Protein AF-A0A372KN19-F1 (afdb_monomer)

Solvent-accessible surface area (backbone atoms only — not comparable to full-atom values): 10782 Å² total; per-residue (Å²): 144,74,83,78,71,82,70,66,64,67,93,67,82,78,51,75,66,53,50,38,42,50,54,30,46,38,55,42,33,60,73,67,34,69,94,68,66,47,71,69,59,34,33,70,68,16,102,41,54,67,71,58,48,58,73,79,27,94,46,72,64,51,50,49,51,52,51,52,45,45,56,49,35,52,50,44,59,64,46,49,64,50,63,73,56,90,73,88,48,53,83,62,48,47,52,55,48,51,49,48,52,49,46,61,78,42,41,61,57,49,43,21,39,62,65,64,60,64,36,64,68,56,52,52,52,49,29,55,50,48,30,67,59,48,60,77,74,60,83,61,94,52,59,72,59,43,55,49,51,41,50,53,47,21,51,44,51,53,49,54,52,52,48,45,74,76,37,79,84,58,85,76,55,57,64,62,52,28,41,62,55,36,52,85,77,112

Mean predicted aligned error: 5.62 Å

Organism: NCBI:txid2173853

Radius of gyration: 17.89 Å; Cα contacts (8 Å, |Δi|>4): 160; chains: 1; bounding box: 38×34×51 Å

Sequence (186 aa):
MMTLNSHSLQHFTPSDTQMSLYRAYLDLWIKVGPNKIRVSHLCHKAPAARSTFYIYYETIDDLKDELENYILALLVDKNQKAFEKEITSSKDIVFVASTLAFVKEHEKVFQAFVLSEPNLMFIEKWKSACQRHFQLLLKNDNKEFLDFQLEVLSAAVVSAITYFLKHPDSQIDEQTINQLVFKLLD

Nearest PDB structures (foldseek):
  3f1b-assembly1_A-2  TM=6.854E-01  e=7.531E-04  Rhodococcus jostii RHA1
  2qib-assembly1_B  TM=6.461E-01  e=4.908E-03  Streptomyces coelicolor A3(2)
  2gfn-assembly1_A  TM=4.629E-01  e=9.310E-03  Rhodococcus jostii RHA1
  3t6n-assembly1_A  TM=5.363E-01  e=3.505E-02  Mycobacterium tuberculosis H37Rv
  8oo2-assembly1_B  TM=4.475E-01  e=1.151E-01  Amycolatopsis sulphurea

Secondary structure (DSSP, 8-state):
---------------HHHHHHHHHHHHHHHHH-GGG--HHHHHHHTT--HHHHHHH-SSHHHHHHHHHHHHHHHHHHHHHGGGSS---STTT--HHHHHHHHHHHTHHHHIIIIIIS--HHHHHHHHHHHHHHHTTT---S-HHHHHHHHHHHHHHHHHHHHHHHH-TT----HHHHHHHHHGGG-

InterPro domains:
  IPR009057 Homedomain-like superfamily [SSF46689] (16-77)

pLDDT: mean 87.89, std 14.01, range [27.17, 98.31]

Structure (mmCIF, N/CA/C/O backbone):
data_AF-A0A372KN19-F1
#
_entry.id   AF-A0A372KN19-F1
#
loop_
_atom_site.group_PDB
_atom_site.id
_atom_site.type_symbol
_atom_site.label_atom_id
_atom_site.label_alt_id
_atom_site.label_comp_id
_atom_site.label_asym_id
_atom_site.label_entity_id
_atom_site.label_seq_id
_atom_site.pdbx_PDB_ins_code
_atom_site.Cartn_x
_atom_site.Cartn_y
_atom_site.Cartn_z
_atom_site.occupancy
_atom_site.B_iso_or_equiv
_atom_site.auth_seq_id
_atom_site.auth_comp_id
_atom_site.auth_asym_id
_atom_site.auth_atom_id
_atom_site.pdbx_PDB_model_num
ATOM 1 N N . MET A 1 1 ? 11.748 7.117 18.154 1.00 37.22 1 MET A N 1
ATOM 2 C CA . MET A 1 1 ? 11.724 8.519 17.687 1.00 37.22 1 MET A CA 1
ATOM 3 C C . MET A 1 1 ? 12.208 8.559 16.237 1.00 37.22 1 MET A C 1
ATOM 5 O O . MET A 1 1 ? 13.384 8.753 15.976 1.00 37.22 1 MET A O 1
ATOM 9 N N . MET A 1 2 ? 11.302 8.289 15.300 1.00 27.17 2 MET A N 1
ATOM 10 C CA . MET A 1 2 ? 11.404 8.709 13.904 1.00 27.17 2 MET A CA 1
ATOM 11 C C . MET A 1 2 ? 10.175 9.580 13.703 1.00 27.17 2 MET A C 1
ATOM 13 O O . MET A 1 2 ? 9.052 9.100 13.820 1.00 27.17 2 MET A O 1
ATOM 17 N N . THR A 1 3 ? 10.372 10.877 13.505 1.00 30.42 3 THR A N 1
ATOM 18 C CA . THR A 1 3 ? 9.340 11.721 12.914 1.00 30.42 3 THR A CA 1
ATOM 19 C C . THR A 1 3 ? 9.047 11.130 11.540 1.00 30.42 3 THR A C 1
ATOM 21 O O . THR A 1 3 ? 9.854 11.293 10.625 1.00 30.42 3 THR A O 1
ATOM 24 N N . LEU A 1 4 ? 7.945 10.384 11.409 1.00 34.88 4 LEU A N 1
ATOM 25 C CA . LEU A 1 4 ? 7.348 10.085 10.113 1.00 34.88 4 LEU A CA 1
ATOM 26 C C . LEU A 1 4 ? 7.086 11.442 9.475 1.00 34.88 4 LEU A C 1
ATOM 28 O O . LEU A 1 4 ? 6.173 12.163 9.881 1.00 34.88 4 LEU A O 1
ATOM 32 N N . ASN A 1 5 ? 7.984 11.836 8.572 1.00 33.47 5 ASN A N 1
ATOM 33 C CA . ASN A 1 5 ? 7.881 13.087 7.855 1.00 33.47 5 ASN A CA 1
ATOM 34 C C . ASN A 1 5 ? 6.486 13.140 7.247 1.00 33.47 5 ASN A C 1
ATOM 36 O O . ASN A 1 5 ? 6.089 12.279 6.462 1.00 33.47 5 ASN A O 1
ATOM 40 N N . SER A 1 6 ? 5.761 14.185 7.618 1.00 34.47 6 SER A N 1
ATOM 41 C CA . SER A 1 6 ? 4.543 14.669 6.996 1.00 34.47 6 SER A CA 1
ATOM 42 C C . SER A 1 6 ? 4.829 15.183 5.580 1.00 34.47 6 SER A C 1
ATOM 44 O O . SER A 1 6 ? 4.428 16.284 5.209 1.00 34.47 6 SER A O 1
ATOM 46 N N . HIS A 1 7 ? 5.512 14.389 4.750 1.00 40.12 7 HIS A N 1
ATOM 47 C CA . HIS A 1 7 ? 5.277 14.476 3.322 1.00 40.12 7 HIS A CA 1
ATOM 48 C C . HIS A 1 7 ? 3.847 13.996 3.115 1.00 40.12 7 HIS A C 1
ATOM 50 O O . HIS A 1 7 ? 3.502 12.816 3.223 1.00 40.12 7 HIS A O 1
ATOM 56 N N . SER A 1 8 ? 2.984 15.000 2.978 1.00 48.50 8 SER A N 1
ATOM 57 C CA . SER A 1 8 ? 1.632 14.875 2.484 1.00 48.50 8 SER A CA 1
ATOM 58 C C . SER A 1 8 ? 1.640 13.864 1.347 1.00 48.50 8 SER A C 1
ATOM 60 O O . SER A 1 8 ? 2.485 13.924 0.457 1.00 48.50 8 SER A O 1
ATOM 62 N N . LEU A 1 9 ? 0.715 12.906 1.400 1.00 57.97 9 LEU A N 1
ATOM 63 C CA . LEU A 1 9 ? 0.387 12.128 0.214 1.00 57.97 9 LEU A CA 1
ATOM 64 C C . LEU A 1 9 ? -0.158 13.158 -0.779 1.00 57.97 9 LEU A C 1
ATOM 66 O O . LEU A 1 9 ? -1.306 13.580 -0.661 1.00 57.97 9 LEU A O 1
ATOM 70 N N . GLN A 1 10 ? 0.710 13.705 -1.627 1.00 56.38 10 GLN A N 1
ATOM 71 C CA . GLN A 1 10 ? 0.314 14.728 -2.577 1.00 56.38 10 GLN A CA 1
ATOM 72 C C . GLN A 1 10 ? -0.590 14.062 -3.606 1.00 56.38 10 GLN A C 1
ATOM 74 O O . GLN A 1 10 ? -0.254 13.011 -4.153 1.00 56.38 10 GLN A O 1
ATOM 79 N N . HIS A 1 11 ? -1.747 14.671 -3.860 1.00 63.00 11 HIS A N 1
ATOM 80 C CA . HIS A 1 11 ? -2.623 14.245 -4.940 1.00 63.00 11 HIS A CA 1
ATOM 81 C C . HIS A 1 11 ? -1.942 14.553 -6.273 1.00 63.00 11 HIS A C 1
ATOM 83 O O . HIS A 1 11 ? -2.023 15.659 -6.802 1.00 63.00 11 HIS A O 1
ATOM 89 N N . PHE A 1 12 ? -1.243 13.554 -6.792 1.00 84.31 12 PHE A N 1
ATOM 90 C CA . PHE A 1 12 ? -0.687 13.536 -8.130 1.00 84.31 12 PHE A CA 1
ATOM 91 C C . PHE A 1 12 ? -1.482 12.548 -8.987 1.00 84.31 12 PHE A C 1
ATOM 93 O O . PHE A 1 12 ? -1.932 11.508 -8.505 1.00 84.31 12 PHE A O 1
ATOM 100 N N . THR A 1 13 ? -1.671 12.883 -10.262 1.00 90.00 13 THR A N 1
ATOM 101 C CA . THR A 1 13 ? -2.287 11.989 -11.248 1.00 90.00 13 THR A CA 1
ATOM 102 C C . THR A 1 13 ? -1.204 11.532 -12.224 1.00 90.00 13 THR A C 1
ATOM 104 O O . THR A 1 13 ? -0.757 12.349 -13.032 1.00 90.00 13 THR A O 1
ATOM 107 N N . PRO A 1 14 ? -0.773 10.260 -12.167 1.00 93.56 14 PRO A N 1
ATOM 108 C CA . PRO A 1 14 ? 0.218 9.726 -13.089 1.00 93.56 14 PRO A CA 1
ATOM 109 C C . PRO A 1 14 ? -0.278 9.771 -14.533 1.00 93.56 14 PRO A C 1
ATOM 111 O O . PRO A 1 14 ? -1.435 9.462 -14.818 1.00 93.56 14 PRO A O 1
ATOM 114 N N . SER A 1 15 ? 0.616 10.120 -15.456 1.00 95.31 15 SER A N 1
ATOM 115 C CA . SER A 1 15 ? 0.351 9.998 -16.892 1.00 95.31 15 SER A CA 1
ATOM 116 C C . SER A 1 15 ? 0.170 8.533 -17.314 1.00 95.31 15 SER A C 1
ATOM 118 O O . SER A 1 15 ? 0.624 7.612 -16.630 1.00 95.31 15 SER A O 1
ATOM 120 N N . ASP A 1 16 ? -0.406 8.296 -18.496 1.00 95.25 16 ASP A N 1
ATOM 121 C CA . ASP A 1 16 ? -0.552 6.942 -19.058 1.00 95.25 16 ASP A CA 1
ATOM 122 C C . ASP A 1 16 ? 0.789 6.198 -19.175 1.00 95.25 16 ASP A C 1
ATOM 124 O O . ASP A 1 16 ? 0.866 4.977 -18.981 1.00 95.25 16 ASP A O 1
ATOM 128 N N . THR A 1 17 ? 1.868 6.935 -19.448 1.00 95.62 17 THR A N 1
ATOM 129 C CA . THR A 1 17 ? 3.230 6.396 -19.497 1.00 95.62 17 THR A CA 1
ATOM 130 C C . THR A 1 17 ? 3.703 5.949 -18.116 1.00 95.62 17 THR A C 1
ATOM 132 O O . THR A 1 17 ? 4.180 4.821 -17.980 1.00 95.62 17 THR A O 1
ATOM 135 N N . GLN A 1 18 ? 3.532 6.778 -17.080 1.00 96.69 18 GLN A N 1
ATOM 136 C CA . GLN A 1 18 ? 3.875 6.410 -15.699 1.00 96.69 18 GLN A CA 1
ATOM 137 C C . GLN A 1 18 ? 3.036 5.217 -15.226 1.00 96.69 18 GLN A C 1
ATOM 139 O O . GLN A 1 18 ? 3.590 4.244 -14.720 1.00 96.69 18 GLN A O 1
ATOM 144 N N . MET A 1 19 ? 1.730 5.199 -15.520 1.00 96.69 19 MET A N 1
ATOM 145 C CA . MET A 1 19 ? 0.857 4.052 -15.233 1.00 96.69 19 MET A CA 1
ATOM 146 C C . MET A 1 19 ? 1.321 2.770 -15.934 1.00 96.69 19 MET A C 1
ATOM 148 O O . MET A 1 19 ? 1.270 1.681 -15.356 1.00 96.69 19 MET A O 1
ATOM 152 N N . SER A 1 20 ? 1.794 2.874 -17.176 1.00 97.06 20 SER A N 1
ATOM 153 C CA . SER A 1 20 ? 2.350 1.734 -17.911 1.00 97.06 20 SER A CA 1
ATOM 154 C C . SER A 1 20 ? 3.648 1.225 -17.278 1.00 97.06 20 SER A C 1
ATOM 156 O O . SER A 1 20 ? 3.833 0.012 -17.150 1.00 97.06 20 SER A O 1
ATOM 158 N N . LEU A 1 21 ? 4.517 2.133 -16.825 1.00 97.94 21 LEU A N 1
ATOM 159 C CA . LEU A 1 21 ? 5.743 1.797 -16.101 1.00 97.94 21 LEU A CA 1
ATOM 160 C C . LEU A 1 21 ? 5.445 1.149 -14.739 1.00 97.94 21 LEU A C 1
ATOM 162 O O . LEU A 1 21 ? 6.058 0.134 -14.415 1.00 97.94 21 LEU A O 1
ATOM 166 N N . TYR A 1 22 ? 4.460 1.644 -13.985 1.00 98.06 22 TYR A N 1
ATOM 167 C CA . TYR A 1 22 ? 4.016 1.039 -12.724 1.00 98.06 22 TYR A CA 1
ATOM 168 C C . TYR A 1 22 ? 3.502 -0.388 -12.912 1.00 98.06 22 TYR A C 1
ATOM 170 O O . TYR A 1 22 ? 3.902 -1.300 -12.192 1.00 98.06 22 TYR A O 1
ATOM 178 N N . ARG A 1 23 ? 2.642 -0.615 -13.914 1.00 97.75 23 ARG A N 1
ATOM 179 C CA . ARG A 1 23 ? 2.136 -1.960 -14.236 1.00 97.75 23 ARG A CA 1
ATOM 180 C C . ARG A 1 23 ? 3.277 -2.905 -14.605 1.00 97.75 23 ARG A C 1
ATOM 182 O O . ARG A 1 23 ? 3.311 -4.040 -14.134 1.00 97.75 23 ARG A O 1
ATOM 189 N N . ALA A 1 24 ? 4.229 -2.432 -15.412 1.00 97.88 24 ALA A N 1
ATOM 190 C CA . ALA A 1 24 ? 5.415 -3.206 -15.755 1.00 97.88 24 ALA A CA 1
ATOM 191 C C . ALA A 1 24 ? 6.264 -3.532 -14.517 1.00 97.88 24 ALA A C 1
ATOM 193 O O . ALA A 1 24 ? 6.754 -4.656 -14.403 1.00 97.88 24 ALA A O 1
ATOM 194 N N . TYR A 1 25 ? 6.399 -2.584 -13.589 1.00 98.19 25 TYR A N 1
ATOM 195 C CA . TYR A 1 25 ? 7.132 -2.753 -12.340 1.00 98.19 25 TYR A CA 1
ATOM 196 C C . TYR A 1 25 ? 6.510 -3.806 -11.426 1.00 98.19 25 TYR A C 1
ATOM 198 O O . TYR A 1 25 ? 7.209 -4.733 -11.024 1.00 98.19 25 TYR A O 1
ATOM 206 N N . LEU A 1 26 ? 5.203 -3.727 -11.169 1.00 98.31 26 LEU A N 1
ATOM 207 C CA . LEU A 1 26 ? 4.481 -4.696 -10.337 1.00 98.31 26 LEU A CA 1
ATOM 208 C C . LEU A 1 26 ? 4.565 -6.116 -10.909 1.00 98.31 26 LEU A C 1
ATOM 210 O O . LEU A 1 26 ? 4.880 -7.064 -10.194 1.00 98.31 26 LEU A O 1
ATOM 214 N N . ASP A 1 27 ? 4.359 -6.263 -12.218 1.00 97.75 27 ASP A N 1
ATOM 215 C CA . ASP A 1 27 ? 4.485 -7.559 -12.883 1.00 97.75 27 ASP A CA 1
ATOM 216 C C . ASP A 1 27 ? 5.919 -8.122 -12.780 1.00 97.75 27 ASP A C 1
ATOM 218 O O . ASP A 1 27 ? 6.107 -9.329 -12.616 1.00 97.75 27 ASP A O 1
ATOM 222 N N . LEU A 1 28 ? 6.949 -7.273 -12.909 1.00 97.50 28 LEU A N 1
ATOM 223 C CA . LEU A 1 28 ? 8.346 -7.694 -12.753 1.00 97.50 28 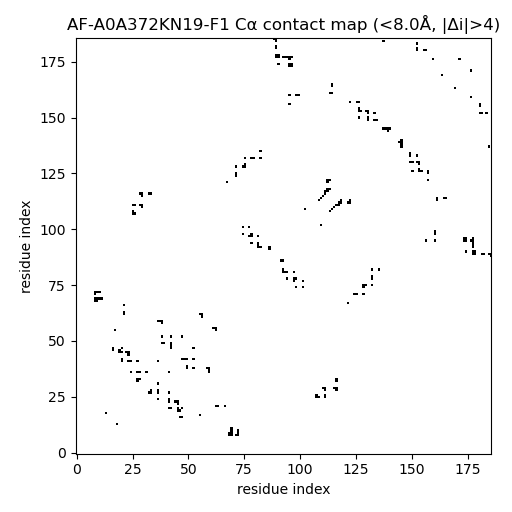LEU A CA 1
ATOM 224 C C . LEU A 1 28 ? 8.660 -8.063 -11.302 1.00 97.50 28 LEU A C 1
ATOM 226 O O . LEU A 1 28 ? 9.340 -9.063 -11.084 1.00 97.50 28 LEU A O 1
ATOM 230 N N . TRP A 1 29 ? 8.139 -7.314 -10.330 1.00 97.81 29 TRP A N 1
ATOM 231 C CA . TRP A 1 29 ? 8.277 -7.626 -8.909 1.00 97.81 29 TRP A CA 1
ATOM 232 C C . TRP A 1 29 ? 7.755 -9.026 -8.611 1.00 97.81 29 TRP A C 1
ATOM 234 O O . TRP A 1 29 ? 8.486 -9.846 -8.066 1.00 97.81 29 TRP A O 1
ATOM 244 N N . ILE A 1 30 ? 6.534 -9.332 -9.054 1.00 97.12 30 ILE A N 1
ATOM 245 C CA . ILE A 1 30 ? 5.913 -10.648 -8.864 1.00 97.12 30 ILE A CA 1
ATOM 246 C C 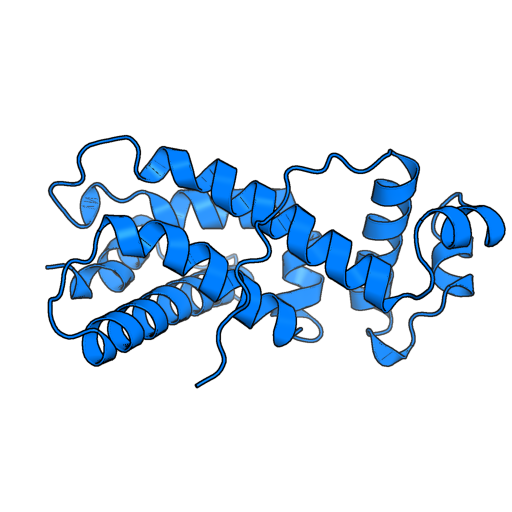. ILE A 1 30 ? 6.710 -11.747 -9.585 1.00 97.12 30 ILE A C 1
ATOM 248 O O . ILE A 1 30 ? 6.880 -12.842 -9.057 1.00 97.12 30 ILE A O 1
ATOM 252 N N . LYS A 1 31 ? 7.214 -11.476 -10.798 1.00 96.12 31 LYS A N 1
ATOM 253 C CA . LYS A 1 31 ? 7.852 -12.502 -11.638 1.00 96.12 31 LYS A CA 1
ATOM 254 C C . LYS A 1 31 ? 9.296 -12.822 -11.253 1.00 96.12 31 LYS A C 1
ATOM 256 O O . LYS A 1 31 ? 9.702 -13.978 -11.347 1.00 96.12 31 LYS A O 1
ATOM 261 N N . VAL A 1 32 ? 10.109 -11.810 -10.949 1.00 94.75 32 VAL A N 1
ATOM 262 C CA . VAL A 1 32 ? 11.567 -11.975 -10.779 1.00 94.75 32 VAL A CA 1
ATOM 263 C C . VAL A 1 32 ? 12.103 -11.460 -9.443 1.00 94.75 32 VAL A C 1
ATOM 265 O O . VAL A 1 32 ? 13.273 -11.713 -9.146 1.00 94.75 32 VAL A O 1
ATOM 268 N N . GLY A 1 33 ? 11.273 -10.783 -8.648 1.00 94.56 33 GLY A N 1
ATOM 269 C CA . GLY A 1 33 ? 11.651 -10.148 -7.387 1.00 94.56 33 GLY A CA 1
ATOM 270 C C . GLY A 1 33 ? 12.289 -8.757 -7.565 1.00 94.56 33 GLY A C 1
ATOM 271 O O . GLY A 1 33 ? 12.914 -8.484 -8.600 1.00 94.56 33 GLY A O 1
ATOM 272 N N . PRO A 1 34 ? 12.179 -7.869 -6.558 1.00 93.69 34 PRO A N 1
ATOM 273 C CA . PRO A 1 34 ? 12.639 -6.478 -6.594 1.00 93.69 34 PRO A CA 1
ATOM 274 C C . PRO A 1 34 ? 14.119 -6.326 -6.949 1.00 93.69 34 PRO A C 1
ATOM 276 O O . PRO A 1 34 ? 14.483 -5.517 -7.802 1.00 93.69 34 PRO A O 1
ATOM 279 N N . ASN A 1 35 ? 14.982 -7.168 -6.375 1.00 93.75 35 ASN A N 1
ATOM 280 C CA . ASN A 1 35 ? 16.439 -7.055 -6.519 1.00 93.75 35 ASN A CA 1
ATOM 281 C C . ASN A 1 35 ? 16.944 -7.271 -7.962 1.00 93.75 35 ASN A C 1
ATOM 283 O O . ASN A 1 35 ? 18.079 -6.913 -8.300 1.00 93.75 35 ASN A O 1
ATOM 287 N N . LYS A 1 36 ? 16.112 -7.842 -8.843 1.00 95.38 36 LYS A N 1
ATOM 288 C CA . LYS A 1 36 ? 16.450 -8.137 -10.247 1.00 95.38 36 LYS A CA 1
ATOM 289 C C . LYS A 1 36 ? 15.842 -7.147 -11.244 1.00 95.38 36 LYS A C 1
ATOM 291 O O . LYS A 1 36 ? 16.133 -7.227 -12.441 1.00 95.38 36 LYS A O 1
ATOM 296 N N . ILE A 1 37 ? 15.019 -6.204 -10.789 1.00 96.75 37 ILE A N 1
ATOM 297 C CA . ILE A 1 37 ? 14.392 -5.221 -11.676 1.00 96.75 37 ILE A CA 1
ATOM 298 C C . ILE A 1 37 ? 15.453 -4.215 -12.137 1.00 96.75 37 ILE A C 1
ATOM 300 O O . ILE A 1 37 ? 16.313 -3.785 -11.369 1.00 96.75 37 ILE A O 1
ATOM 304 N N . ARG A 1 38 ? 15.442 -3.889 -13.432 1.00 96.06 38 ARG A N 1
ATOM 305 C CA . ARG A 1 38 ? 16.346 -2.924 -14.075 1.00 96.06 38 ARG A CA 1
ATOM 306 C C . ARG A 1 38 ? 15.524 -2.021 -14.992 1.00 96.06 38 ARG A C 1
ATOM 308 O O . ARG A 1 38 ? 14.516 -2.473 -15.536 1.00 96.06 38 ARG A O 1
ATOM 315 N N . VAL A 1 39 ? 15.983 -0.790 -15.234 1.00 97.00 39 VAL A N 1
ATOM 316 C CA . VAL A 1 39 ? 15.323 0.158 -16.159 1.00 97.00 39 VAL A CA 1
ATOM 317 C C . VAL A 1 39 ? 15.126 -0.465 -17.544 1.00 97.00 39 VAL A C 1
ATOM 319 O O . VAL A 1 39 ? 14.076 -0.311 -18.160 1.00 97.00 39 VAL A O 1
ATOM 322 N N . SER A 1 40 ? 16.099 -1.251 -18.015 1.00 95.12 40 SER A N 1
ATOM 323 C CA . SER A 1 40 ? 16.004 -1.996 -19.274 1.00 95.12 40 SER A CA 1
ATOM 324 C C . SER A 1 40 ? 14.845 -2.996 -19.304 1.00 95.12 40 SER A C 1
ATOM 326 O O . SER A 1 40 ? 14.183 -3.106 -20.331 1.00 95.12 40 SER A O 1
ATOM 328 N N . HIS A 1 41 ? 14.582 -3.703 -18.201 1.00 95.25 41 HIS A N 1
ATOM 329 C CA . HIS A 1 41 ? 13.468 -4.648 -18.097 1.00 95.25 41 HIS A CA 1
ATOM 330 C C . HIS A 1 41 ? 12.123 -3.916 -18.125 1.00 95.25 41 HIS A C 1
ATOM 332 O O . HIS A 1 41 ? 11.206 -4.349 -18.822 1.00 95.25 41 HIS A O 1
ATOM 338 N N . LEU A 1 42 ? 12.026 -2.784 -17.417 1.00 95.44 42 LEU A N 1
ATOM 339 C CA . LEU A 1 42 ? 10.830 -1.938 -17.406 1.00 95.44 42 LEU A CA 1
ATOM 340 C C . LEU A 1 42 ? 10.518 -1.393 -18.795 1.00 95.44 42 LEU A C 1
ATOM 342 O O . LEU A 1 42 ? 9.418 -1.603 -19.288 1.00 95.44 42 LEU A O 1
ATOM 346 N N . CYS A 1 43 ? 11.498 -0.771 -19.450 1.00 95.19 43 CYS A N 1
ATOM 347 C CA . CYS A 1 43 ? 11.337 -0.167 -20.776 1.00 95.19 43 CYS A CA 1
ATOM 348 C C . CYS A 1 43 ? 11.106 -1.200 -21.890 1.00 95.19 43 CYS A C 1
ATOM 350 O O . CYS A 1 43 ? 10.621 -0.859 -22.959 1.00 95.19 43 CYS A O 1
ATOM 352 N N . HIS A 1 44 ? 11.484 -2.463 -21.679 1.00 93.75 44 HIS A N 1
ATOM 353 C CA . HIS A 1 44 ? 11.150 -3.533 -22.619 1.00 93.75 44 HIS A CA 1
ATOM 354 C C . HIS A 1 44 ? 9.698 -4.005 -22.459 1.00 93.75 44 HIS A C 1
ATOM 356 O O . HIS A 1 44 ? 9.075 -4.435 -23.425 1.00 93.75 44 HIS A O 1
ATOM 362 N N . LYS A 1 45 ? 9.163 -3.951 -21.233 1.00 95.12 45 LYS A N 1
ATOM 363 C CA . LYS A 1 45 ? 7.822 -4.443 -20.903 1.00 95.12 45 LYS A CA 1
ATOM 364 C C . LYS A 1 45 ? 6.740 -3.369 -21.010 1.00 95.12 45 LYS A C 1
ATOM 366 O O . LYS A 1 45 ? 5.616 -3.682 -21.390 1.00 95.12 45 LYS A O 1
ATOM 371 N N . ALA A 1 46 ? 7.060 -2.131 -20.657 1.00 94.06 46 ALA A N 1
ATOM 372 C CA . ALA A 1 46 ? 6.232 -0.966 -20.923 1.00 94.06 46 ALA A CA 1
ATOM 373 C C . ALA A 1 46 ? 6.566 -0.419 -22.320 1.00 94.06 46 ALA A C 1
ATOM 375 O O . ALA A 1 46 ? 7.728 -0.476 -22.720 1.00 94.06 46 ALA A O 1
ATOM 376 N N . PRO A 1 47 ? 5.604 0.161 -23.052 1.00 88.19 47 PRO A N 1
ATOM 377 C CA . PRO A 1 47 ? 5.859 0.826 -24.329 1.00 88.19 47 PRO A CA 1
ATOM 378 C C . PRO A 1 47 ? 6.550 2.192 -24.119 1.00 88.19 47 PRO A C 1
ATOM 380 O O . PRO A 1 47 ? 6.023 3.230 -24.505 1.00 88.19 47 PRO A O 1
ATOM 383 N N . ALA A 1 48 ? 7.716 2.209 -23.467 1.00 91.94 48 ALA A N 1
ATOM 384 C CA . ALA A 1 48 ? 8.456 3.418 -23.115 1.00 91.94 48 ALA A CA 1
ATOM 385 C C . ALA A 1 48 ? 9.950 3.260 -23.427 1.00 91.94 48 ALA A C 1
ATOM 387 O O . ALA A 1 48 ? 10.569 2.252 -23.089 1.00 91.94 48 ALA A O 1
ATOM 388 N N . ALA A 1 49 ? 10.554 4.276 -24.045 1.00 94.44 49 ALA A N 1
ATOM 389 C CA . ALA A 1 49 ? 12.001 4.313 -24.234 1.00 94.44 49 ALA A CA 1
ATOM 390 C C . ALA A 1 49 ? 12.720 4.602 -22.904 1.00 94.44 49 ALA A C 1
ATOM 392 O O . ALA A 1 49 ? 12.153 5.203 -21.993 1.00 94.44 49 ALA A O 1
ATOM 393 N N . ARG A 1 50 ? 14.012 4.256 -22.806 1.00 95.69 50 ARG A N 1
ATOM 394 C CA . ARG A 1 50 ? 14.819 4.601 -21.617 1.00 95.69 50 ARG A CA 1
ATOM 395 C C . ARG A 1 50 ? 14.897 6.108 -21.392 1.00 95.69 50 ARG A C 1
ATOM 397 O O . ARG A 1 50 ? 14.801 6.549 -20.258 1.00 95.69 50 ARG A O 1
ATOM 404 N N . SER A 1 51 ? 15.033 6.891 -22.463 1.00 95.69 51 SER A N 1
ATOM 405 C CA . SER A 1 51 ? 14.988 8.354 -22.380 1.00 95.69 51 SER A CA 1
ATOM 406 C C . SER A 1 51 ? 13.675 8.838 -21.768 1.00 95.69 51 SER A C 1
ATOM 408 O O . SER A 1 51 ? 13.698 9.736 -20.942 1.00 95.69 51 SER A O 1
ATOM 410 N N . THR A 1 52 ? 12.550 8.201 -22.109 1.00 94.94 52 THR A N 1
ATOM 411 C CA . THR A 1 52 ? 11.242 8.491 -21.514 1.00 94.94 52 THR A CA 1
ATOM 412 C C . THR A 1 52 ? 11.190 8.134 -20.032 1.00 94.94 52 THR A C 1
ATOM 414 O O . THR A 1 52 ? 10.653 8.912 -19.258 1.00 94.94 52 THR A O 1
ATOM 417 N N . PHE A 1 53 ? 11.767 7.004 -19.608 1.00 97.38 53 PHE A N 1
ATOM 418 C CA . PHE A 1 53 ? 11.874 6.676 -18.181 1.00 97.38 53 PHE A CA 1
ATOM 419 C C . PHE A 1 53 ? 12.605 7.784 -17.410 1.00 97.38 53 PHE A C 1
ATOM 421 O O . PHE A 1 53 ? 12.088 8.270 -16.410 1.00 97.38 53 PHE A O 1
ATOM 428 N N . TYR A 1 54 ? 13.750 8.234 -17.930 1.00 97.19 54 TYR A N 1
ATOM 429 C CA . TYR A 1 54 ? 14.578 9.262 -17.293 1.00 97.19 54 TYR A CA 1
ATOM 430 C C . TYR A 1 54 ? 13.998 10.685 -17.348 1.00 97.19 54 TYR A C 1
ATOM 432 O O . TYR A 1 54 ? 14.561 11.585 -16.736 1.00 97.19 54 TYR A O 1
ATOM 440 N N . ILE A 1 55 ? 12.875 10.906 -18.044 1.00 96.25 55 ILE A N 1
ATOM 441 C CA . ILE A 1 55 ? 12.091 12.146 -17.904 1.00 96.25 55 ILE A CA 1
ATOM 442 C C . ILE A 1 55 ? 11.347 12.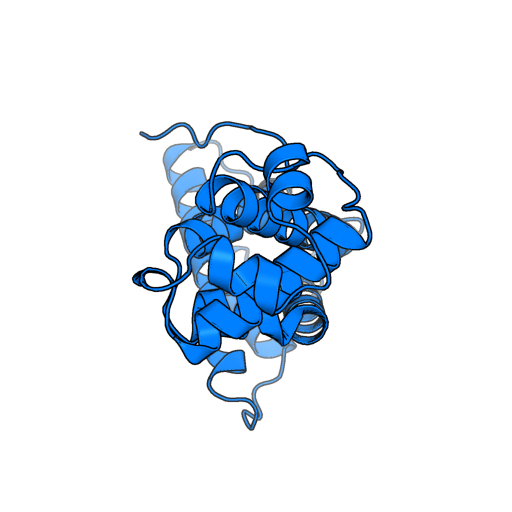165 -16.562 1.00 96.25 55 ILE A C 1
ATOM 444 O O . ILE A 1 55 ? 11.148 13.236 -15.997 1.00 96.25 55 ILE A O 1
ATOM 448 N N . TYR A 1 56 ? 10.924 10.998 -16.069 1.00 95.50 56 TYR A N 1
ATOM 449 C CA . TYR A 1 56 ? 10.098 10.880 -14.866 1.00 95.50 56 TYR A CA 1
ATOM 450 C C . TYR A 1 56 ? 10.899 10.462 -13.632 1.00 95.50 56 TYR A C 1
ATOM 452 O O . TYR A 1 56 ? 10.586 10.907 -12.534 1.00 95.50 56 TYR A O 1
ATOM 460 N N . TYR A 1 57 ? 11.912 9.607 -13.800 1.00 97.25 57 TYR A N 1
ATOM 461 C CA . TYR A 1 57 ? 12.594 8.942 -12.689 1.00 97.25 57 TYR A CA 1
ATOM 462 C C . TYR A 1 57 ? 14.102 8.874 -12.919 1.00 97.25 57 TYR A C 1
ATOM 464 O O . TYR A 1 57 ? 14.547 8.458 -13.991 1.00 97.25 57 TYR A O 1
ATOM 472 N N . GLU A 1 58 ? 14.906 9.195 -11.906 1.00 96.44 58 GLU A N 1
ATOM 473 C CA . GLU A 1 58 ? 16.357 8.987 -11.963 1.00 96.44 58 GLU A CA 1
ATOM 474 C C . GLU A 1 58 ? 16.690 7.509 -11.721 1.00 96.44 58 GLU A C 1
ATOM 476 O O . GLU A 1 58 ? 17.587 6.934 -12.348 1.00 96.44 58 GLU A O 1
ATOM 481 N N . THR A 1 59 ? 15.920 6.864 -10.843 1.00 96.25 59 THR A N 1
ATOM 482 C CA . THR A 1 59 ? 16.125 5.490 -10.396 1.00 96.25 59 THR A CA 1
ATOM 483 C C . THR A 1 59 ? 14.833 4.668 -10.382 1.00 96.25 59 THR A C 1
ATOM 485 O O . THR A 1 59 ? 13.717 5.169 -10.496 1.00 96.25 59 THR A O 1
ATOM 488 N N . ILE A 1 60 ? 14.981 3.348 -10.242 1.00 96.19 60 ILE A N 1
ATOM 489 C CA . ILE A 1 60 ? 13.840 2.440 -10.031 1.00 96.19 60 ILE A CA 1
ATOM 490 C C . ILE A 1 60 ? 13.192 2.682 -8.666 1.00 96.19 60 ILE A C 1
ATOM 492 O O . ILE A 1 60 ? 11.986 2.486 -8.529 1.00 96.19 60 ILE A O 1
ATOM 496 N N . ASP A 1 61 ? 13.980 3.101 -7.675 1.00 95.56 61 ASP A N 1
ATOM 497 C CA . ASP A 1 61 ? 13.461 3.407 -6.349 1.00 95.56 61 ASP A CA 1
ATOM 498 C C . ASP A 1 61 ? 12.579 4.658 -6.365 1.00 95.56 61 ASP A C 1
ATOM 500 O O . ASP A 1 61 ? 11.571 4.656 -5.667 1.00 95.56 61 ASP A O 1
ATOM 504 N N . ASP A 1 62 ? 12.858 5.646 -7.223 1.00 96.56 62 ASP A N 1
ATOM 505 C CA . ASP A 1 62 ? 11.987 6.822 -7.385 1.00 96.56 62 ASP A CA 1
ATOM 506 C C . ASP A 1 62 ? 10.616 6.415 -7.938 1.00 96.56 62 ASP A C 1
AT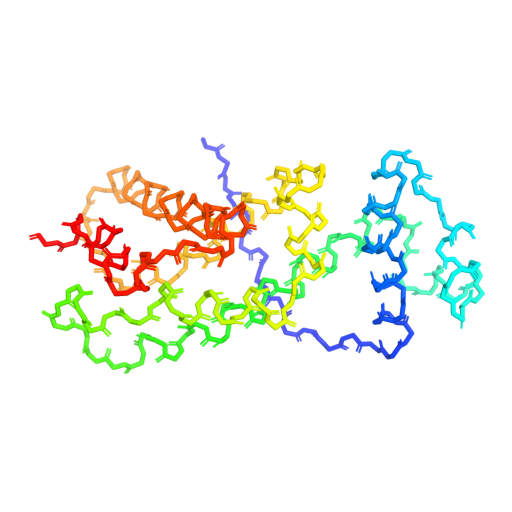OM 508 O O . ASP A 1 62 ? 9.579 6.806 -7.404 1.00 96.56 62 ASP A O 1
ATOM 512 N N . LEU A 1 63 ? 10.599 5.559 -8.970 1.00 97.06 63 LEU A N 1
ATOM 513 C CA . LEU A 1 63 ? 9.358 4.997 -9.512 1.00 97.06 63 LEU A CA 1
ATOM 514 C C . LEU A 1 63 ? 8.591 4.226 -8.438 1.00 97.06 63 LEU A C 1
ATOM 516 O O . LEU A 1 63 ? 7.367 4.338 -8.350 1.00 97.06 63 LEU A O 1
ATOM 520 N N . LYS A 1 64 ? 9.300 3.410 -7.647 1.00 97.06 64 LYS A N 1
ATOM 521 C CA . LYS A 1 64 ? 8.706 2.619 -6.568 1.00 97.06 64 LYS A CA 1
ATOM 522 C C . LYS A 1 64 ? 8.080 3.534 -5.519 1.00 97.06 64 LYS A C 1
ATOM 524 O O . LYS A 1 64 ? 6.927 3.321 -5.163 1.00 97.06 64 LYS A O 1
ATOM 529 N N . ASP A 1 65 ? 8.819 4.535 -5.048 1.00 96.06 65 ASP A N 1
ATOM 530 C CA . ASP A 1 65 ? 8.357 5.470 -4.026 1.00 96.06 65 ASP A CA 1
ATOM 531 C C . ASP A 1 65 ? 7.121 6.247 -4.498 1.00 96.06 65 ASP A C 1
ATOM 533 O O . ASP A 1 65 ? 6.121 6.304 -3.780 1.00 96.06 65 ASP A O 1
ATOM 537 N N . GLU A 1 66 ? 7.135 6.748 -5.739 1.00 96.50 66 GLU A N 1
ATOM 538 C CA . GLU A 1 66 ? 5.992 7.446 -6.334 1.00 96.50 66 GLU A CA 1
ATOM 539 C C . GLU A 1 66 ? 4.764 6.531 -6.456 1.00 96.50 66 GLU A C 1
ATOM 541 O O . GLU A 1 66 ? 3.664 6.936 -6.081 1.00 96.50 66 GLU A O 1
ATOM 546 N N . LEU A 1 67 ? 4.940 5.278 -6.896 1.00 97.31 67 LEU A N 1
ATOM 547 C CA . LEU A 1 67 ? 3.862 4.287 -6.966 1.00 97.31 67 LEU A CA 1
ATOM 548 C C . LEU A 1 67 ? 3.271 3.976 -5.580 1.00 97.31 67 LEU A C 1
ATOM 550 O O . LEU A 1 67 ? 2.049 3.948 -5.425 1.00 97.31 67 LEU A O 1
ATOM 554 N N . GLU A 1 68 ? 4.115 3.735 -4.573 1.00 96.94 68 GLU A N 1
ATOM 555 C CA . GLU A 1 68 ? 3.673 3.484 -3.196 1.00 96.94 68 GLU A CA 1
ATOM 556 C C . GLU A 1 68 ? 2.853 4.666 -2.665 1.00 96.94 68 GLU A C 1
ATOM 558 O O . GLU A 1 68 ? 1.747 4.479 -2.154 1.00 96.94 68 GLU A O 1
ATOM 563 N N . ASN A 1 69 ? 3.368 5.887 -2.828 1.00 95.94 69 ASN A N 1
ATOM 564 C CA . ASN A 1 69 ? 2.709 7.099 -2.354 1.00 95.94 69 ASN A CA 1
ATOM 565 C C . ASN A 1 69 ? 1.399 7.353 -3.114 1.00 95.94 69 ASN A C 1
ATOM 567 O O . ASN A 1 69 ? 0.391 7.679 -2.492 1.00 95.94 69 ASN A O 1
ATOM 571 N N . TYR A 1 70 ? 1.375 7.144 -4.433 1.00 96.06 70 TYR A N 1
ATOM 572 C CA . TYR A 1 70 ? 0.171 7.279 -5.253 1.00 96.06 70 TYR A CA 1
ATOM 573 C C . TYR A 1 70 ? -0.944 6.335 -4.788 1.00 96.06 70 TYR A C 1
ATOM 575 O O . TYR A 1 70 ? -2.063 6.778 -4.525 1.00 96.06 70 TYR A O 1
ATOM 583 N N . ILE A 1 71 ? -0.645 5.043 -4.619 1.00 97.00 71 ILE A N 1
ATOM 584 C CA . ILE A 1 71 ? -1.650 4.057 -4.199 1.00 97.00 71 ILE A CA 1
ATOM 585 C C . ILE A 1 71 ? -2.161 4.348 -2.787 1.00 97.00 71 ILE A C 1
ATOM 587 O O . ILE A 1 71 ? -3.362 4.252 -2.536 1.00 97.00 71 ILE A O 1
ATOM 591 N N . LEU A 1 72 ? -1.281 4.741 -1.866 1.00 96.19 72 LEU A N 1
ATOM 592 C CA . LEU A 1 72 ? -1.694 5.074 -0.504 1.00 96.19 72 LEU A CA 1
ATOM 593 C C . LEU A 1 72 ? -2.485 6.384 -0.435 1.00 96.19 72 LEU A C 1
ATOM 595 O O . LEU A 1 72 ? -3.389 6.489 0.390 1.00 96.19 72 LEU A O 1
ATOM 599 N N . ALA A 1 73 ? -2.205 7.356 -1.310 1.00 94.12 73 ALA A N 1
ATOM 600 C CA . ALA A 1 73 ? -3.008 8.573 -1.431 1.00 94.12 73 ALA A CA 1
ATOM 601 C C . ALA A 1 73 ? -4.453 8.242 -1.827 1.00 94.12 73 ALA A C 1
ATOM 603 O O . ALA A 1 73 ? -5.393 8.728 -1.199 1.00 94.12 73 ALA A O 1
ATOM 604 N N . LEU A 1 74 ? -4.624 7.366 -2.824 1.00 93.94 74 LEU A N 1
ATOM 605 C CA . LEU A 1 74 ? -5.941 6.892 -3.246 1.00 93.94 74 LEU A CA 1
ATOM 606 C C . LEU A 1 74 ? -6.663 6.123 -2.135 1.00 93.94 74 LEU A C 1
ATOM 608 O O . LEU A 1 74 ? -7.864 6.304 -1.952 1.00 93.94 74 LEU A O 1
ATOM 612 N N . LEU A 1 75 ? -5.943 5.289 -1.377 1.00 94.12 75 LEU A N 1
ATOM 613 C CA . LEU A 1 75 ? -6.526 4.555 -0.255 1.00 94.12 75 LEU A CA 1
ATOM 614 C C . LEU A 1 75 ? -7.034 5.504 0.838 1.00 94.12 75 LEU A C 1
ATOM 616 O O . LEU A 1 75 ? -8.136 5.310 1.349 1.00 94.12 75 LEU A O 1
ATOM 620 N N . VAL A 1 76 ? -6.242 6.520 1.192 1.00 92.50 76 VAL A N 1
ATOM 621 C CA . VAL A 1 76 ? -6.631 7.524 2.194 1.00 92.50 76 VAL A CA 1
ATOM 622 C C . VAL A 1 76 ? -7.880 8.276 1.743 1.00 92.50 76 VAL A C 1
ATOM 624 O O . VAL A 1 76 ? -8.828 8.396 2.511 1.00 92.50 76 VAL A O 1
ATOM 627 N N . ASP A 1 77 ? -7.934 8.718 0.487 1.00 90.44 77 ASP A N 1
ATOM 628 C CA . ASP A 1 77 ? -9.116 9.395 -0.060 1.00 90.44 77 ASP A CA 1
ATOM 629 C C . ASP A 1 77 ? -10.361 8.489 -0.067 1.00 90.44 77 ASP A C 1
ATOM 631 O O . ASP A 1 77 ? -11.430 8.875 0.411 1.00 90.44 77 ASP A O 1
ATOM 635 N N . LYS A 1 78 ? -10.210 7.235 -0.518 1.00 90.25 78 LYS A N 1
ATOM 636 C CA . LYS A 1 78 ? -11.280 6.223 -0.507 1.00 90.25 78 LYS A CA 1
ATOM 637 C C . LYS A 1 78 ? -11.846 6.039 0.902 1.00 90.25 78 LYS A C 1
ATOM 639 O O . LYS A 1 78 ? -13.064 6.025 1.080 1.00 90.25 78 LYS A O 1
ATOM 644 N N . ASN A 1 79 ? -10.965 5.915 1.891 1.00 90.31 79 ASN A N 1
ATOM 645 C CA . ASN A 1 79 ? -11.342 5.645 3.270 1.00 90.31 79 ASN A CA 1
ATOM 646 C C . ASN A 1 79 ? -11.791 6.881 4.047 1.00 90.31 79 ASN A C 1
ATOM 648 O O . ASN A 1 79 ? -12.490 6.713 5.042 1.00 90.31 79 ASN A O 1
ATOM 652 N N . GLN A 1 80 ? -11.467 8.100 3.609 1.00 86.06 80 GLN A N 1
ATOM 653 C CA . GLN A 1 80 ? -11.921 9.326 4.270 1.00 86.06 80 GLN A CA 1
ATOM 654 C C . GLN A 1 80 ? -13.449 9.354 4.415 1.00 86.06 80 GLN A C 1
ATOM 656 O O . GLN A 1 80 ? -13.966 9.708 5.475 1.00 86.06 80 GLN A O 1
ATOM 661 N N . LYS A 1 81 ? -14.162 8.853 3.400 1.00 77.69 81 LYS A N 1
ATOM 662 C CA . LYS A 1 81 ? -15.627 8.721 3.385 1.00 77.69 81 LYS A CA 1
ATOM 663 C C . LYS A 1 81 ? -16.181 7.858 4.519 1.00 77.69 81 LYS A C 1
ATOM 665 O O . LYS A 1 81 ? -17.313 8.063 4.948 1.00 77.69 81 LYS A O 1
ATOM 670 N N . ALA A 1 82 ? -15.396 6.907 5.031 1.00 75.88 82 ALA A N 1
ATOM 671 C CA . ALA A 1 82 ? -15.798 6.062 6.153 1.00 75.88 82 ALA A CA 1
ATOM 672 C C . ALA A 1 82 ? -15.855 6.825 7.491 1.00 75.88 82 ALA A C 1
ATOM 674 O O . ALA A 1 82 ? -16.452 6.320 8.436 1.00 75.88 82 ALA A O 1
ATOM 675 N N . PHE A 1 83 ? -15.277 8.031 7.563 1.00 76.25 83 PHE A N 1
ATOM 676 C CA . PHE A 1 83 ? -15.222 8.872 8.766 1.00 76.25 83 PHE A CA 1
ATOM 677 C C . PHE A 1 83 ? -15.992 10.192 8.616 1.00 76.25 83 PHE A C 1
ATOM 679 O O . PHE A 1 83 ? -15.923 11.046 9.494 1.00 76.25 83 PHE A O 1
ATOM 686 N N . GLU A 1 84 ? -16.724 10.387 7.514 1.00 72.56 84 GLU A N 1
ATOM 687 C CA . GLU A 1 84 ? -17.560 11.582 7.304 1.00 72.56 84 GLU A CA 1
ATOM 688 C C . GLU A 1 84 ? -18.840 11.570 8.152 1.00 72.56 84 GLU A C 1
ATOM 690 O O . GLU A 1 84 ? -19.434 12.619 8.400 1.00 72.56 84 GLU A O 1
ATOM 695 N N . LYS A 1 85 ? -19.285 10.386 8.586 1.00 70.19 85 LYS A N 1
ATOM 696 C CA . LYS A 1 85 ? -20.454 10.221 9.455 1.00 70.19 85 LYS A CA 1
ATOM 697 C C . LYS A 1 85 ? -20.021 10.151 10.912 1.00 70.19 85 LYS A C 1
ATOM 699 O O . LYS A 1 85 ? -18.925 9.690 11.217 1.00 70.19 85 LYS A O 1
ATOM 704 N N . GLU A 1 86 ? -20.908 10.574 11.806 1.00 69.50 86 GLU A N 1
ATOM 705 C CA . GLU A 1 86 ? -20.710 10.395 13.241 1.00 69.50 86 GLU A CA 1
ATOM 706 C C . GLU A 1 86 ? -20.590 8.898 13.559 1.00 69.50 86 GLU A C 1
ATOM 708 O O . GLU A 1 86 ? -21.472 8.105 13.229 1.00 69.50 86 GLU A O 1
ATOM 713 N N . ILE A 1 87 ? -19.463 8.515 14.156 1.00 73.19 87 ILE A N 1
ATOM 714 C CA . ILE A 1 87 ? -19.176 7.138 14.553 1.00 73.19 87 ILE A CA 1
ATOM 715 C C . ILE A 1 87 ? -19.582 7.003 16.015 1.00 73.19 87 ILE A C 1
ATOM 717 O O . ILE A 1 87 ? -18.914 7.525 16.906 1.00 73.19 87 ILE A O 1
ATOM 721 N N . THR A 1 88 ? -20.706 6.327 16.244 1.00 64.50 88 THR A N 1
ATOM 722 C CA . THR A 1 88 ? -21.279 6.133 17.585 1.00 64.50 88 THR A CA 1
ATOM 723 C C . THR A 1 88 ? -20.945 4.772 18.188 1.00 64.50 88 THR A C 1
ATOM 725 O O . THR A 1 88 ? -21.114 4.567 19.387 1.00 64.50 88 THR A O 1
ATOM 728 N N . SER A 1 89 ? -20.459 3.838 17.367 1.00 70.06 89 SER A N 1
ATOM 729 C CA . SER A 1 89 ? -20.024 2.506 17.777 1.00 70.06 89 SER A CA 1
ATOM 730 C C . SER A 1 89 ? -18.997 1.922 16.803 1.00 70.06 89 SER A C 1
ATOM 732 O O . SER A 1 89 ? -18.942 2.298 15.629 1.00 70.06 89 SER A O 1
ATOM 734 N N . SER A 1 90 ? -18.246 0.911 17.249 1.00 68.94 90 SER A N 1
ATOM 735 C CA . SER A 1 90 ? -17.334 0.130 16.398 1.00 68.94 90 SER A CA 1
ATOM 736 C C . SER A 1 90 ? -18.021 -0.531 15.187 1.00 68.94 90 SER A C 1
ATOM 738 O O . SER A 1 90 ? -17.367 -0.834 14.188 1.00 68.94 90 SER A O 1
ATOM 740 N N . LYS A 1 91 ? -19.349 -0.719 15.223 1.00 69.31 91 LYS A N 1
ATOM 741 C CA . LYS A 1 91 ? -20.145 -1.279 14.115 1.00 69.31 91 LYS A CA 1
ATOM 742 C C . LYS A 1 91 ? -20.423 -0.280 12.992 1.00 69.31 91 LYS A C 1
ATOM 744 O O . LYS A 1 91 ? -20.689 -0.717 11.875 1.00 69.31 91 LYS A O 1
ATOM 749 N N . ASP A 1 92 ? -20.352 1.018 13.277 1.00 69.94 92 ASP A N 1
ATOM 750 C CA . ASP A 1 92 ? -20.588 2.082 12.290 1.00 69.94 92 ASP A CA 1
ATOM 751 C C . ASP A 1 92 ? -19.355 2.315 11.403 1.00 69.94 92 ASP A C 1
ATOM 753 O O . ASP A 1 92 ? -19.442 2.898 10.321 1.00 69.94 92 ASP A O 1
ATOM 757 N N . ILE A 1 93 ? -18.196 1.824 11.846 1.00 72.44 93 ILE A N 1
ATOM 758 C CA . ILE A 1 93 ? -16.934 1.935 11.128 1.00 72.44 93 ILE A CA 1
ATOM 759 C C . ILE A 1 93 ? -16.940 0.925 9.980 1.00 72.44 93 ILE A C 1
ATOM 761 O O . ILE A 1 93 ? -16.858 -0.271 10.201 1.00 72.44 93 ILE A O 1
ATOM 765 N N . VAL A 1 94 ? -16.986 1.382 8.732 1.00 82.25 94 VAL A N 1
ATOM 766 C CA . VAL A 1 94 ? -16.901 0.507 7.539 1.00 82.25 94 VAL A CA 1
ATOM 767 C C . VAL A 1 94 ? -15.483 0.441 6.952 1.00 82.25 94 VAL A C 1
ATOM 769 O O . VAL A 1 94 ? -15.281 0.084 5.791 1.00 82.25 94 VAL A O 1
ATOM 772 N N . PHE A 1 95 ? -14.478 0.802 7.753 1.00 86.94 95 PHE A N 1
ATOM 773 C CA . PHE A 1 95 ? -13.099 1.004 7.307 1.00 86.94 95 PHE A CA 1
ATOM 774 C C . PHE A 1 95 ? -12.440 -0.262 6.754 1.00 86.94 95 PHE A C 1
ATOM 776 O O . PHE A 1 95 ? -11.793 -0.204 5.707 1.00 86.94 95 PHE A O 1
ATOM 783 N N . VAL A 1 96 ? -12.605 -1.407 7.429 1.00 87.75 96 VAL A N 1
ATOM 784 C CA . VAL A 1 96 ? -12.019 -2.679 6.969 1.00 87.75 96 VAL A CA 1
ATOM 785 C C . VAL A 1 96 ? -12.621 -3.092 5.628 1.00 87.75 96 VAL A C 1
ATOM 787 O 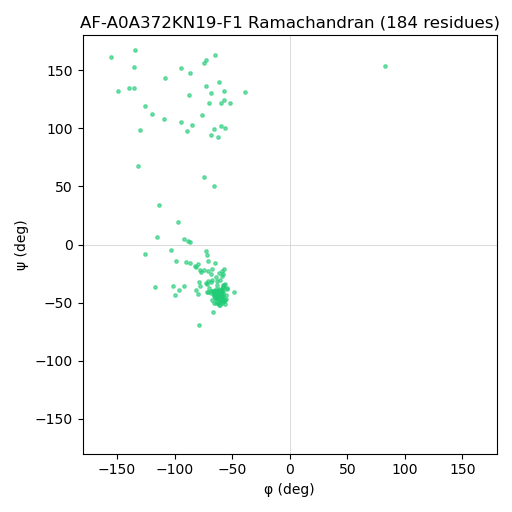O . VAL A 1 96 ? -11.873 -3.425 4.713 1.00 87.75 96 VAL A O 1
ATOM 790 N N . ALA A 1 97 ? -13.946 -3.010 5.493 1.00 86.69 97 ALA A N 1
ATOM 791 C CA . ALA A 1 97 ? -14.657 -3.333 4.257 1.00 86.69 97 ALA A CA 1
ATOM 792 C C . ALA A 1 97 ? -14.215 -2.430 3.092 1.00 86.69 97 ALA A C 1
ATOM 794 O O . ALA A 1 97 ? -13.834 -2.911 2.025 1.00 86.69 97 ALA A O 1
ATOM 795 N N . SER A 1 98 ? -14.168 -1.112 3.322 1.00 90.75 98 SER A N 1
ATOM 796 C CA . SER A 1 98 ? -13.684 -0.133 2.337 1.00 90.75 98 SER A CA 1
ATOM 797 C C . SER A 1 98 ? -12.235 -0.406 1.915 1.00 90.75 98 SER A C 1
ATOM 799 O O . SER A 1 98 ? -11.916 -0.424 0.723 1.00 90.75 98 SER A O 1
ATOM 801 N N . THR A 1 99 ? -11.364 -0.700 2.884 1.00 93.12 99 THR A N 1
ATOM 802 C CA . THR A 1 99 ? -9.959 -1.035 2.629 1.00 93.12 99 THR A CA 1
ATOM 803 C C . THR A 1 99 ? -9.835 -2.332 1.835 1.00 93.12 99 THR A C 1
ATOM 805 O O . THR A 1 99 ? -9.061 -2.387 0.883 1.00 93.12 99 THR A O 1
ATOM 808 N N . LEU A 1 100 ? -10.606 -3.370 2.170 1.00 91.31 100 LEU A N 1
ATOM 809 C CA . LEU A 1 100 ? -10.563 -4.644 1.455 1.00 91.31 100 LEU A CA 1
ATOM 810 C C . LEU A 1 100 ? -11.071 -4.507 0.015 1.00 91.31 100 LEU A C 1
ATOM 812 O O . LEU A 1 100 ? -10.476 -5.081 -0.896 1.00 91.31 100 LEU A O 1
ATOM 816 N N . ALA A 1 101 ? -12.127 -3.721 -0.208 1.00 91.56 101 ALA A N 1
ATOM 817 C CA . ALA A 1 101 ? -12.612 -3.404 -1.548 1.00 91.56 101 ALA A CA 1
ATOM 818 C C . ALA A 1 101 ? -11.535 -2.687 -2.379 1.00 91.56 101 ALA A C 1
ATOM 820 O O . ALA A 1 101 ? -11.252 -3.102 -3.501 1.00 91.56 101 ALA A O 1
ATOM 821 N N . PHE A 1 102 ? -10.870 -1.678 -1.808 1.00 95.50 102 PHE A N 1
ATOM 822 C CA . PHE A 1 102 ? -9.753 -0.992 -2.465 1.00 95.50 102 PHE A CA 1
ATOM 823 C C . PHE A 1 102 ? -8.599 -1.948 -2.793 1.00 95.50 102 PHE A C 1
ATOM 825 O O . PHE A 1 102 ? -8.058 -1.945 -3.895 1.00 95.50 102 PHE A O 1
ATOM 832 N N . VAL A 1 103 ? -8.231 -2.807 -1.845 1.00 94.94 103 VAL A N 1
ATOM 833 C CA . VAL A 1 103 ? -7.169 -3.798 -2.029 1.00 94.94 103 VAL A CA 1
ATOM 834 C C . VAL A 1 103 ? -7.494 -4.752 -3.182 1.00 94.94 103 VAL A C 1
ATOM 836 O O . VAL A 1 103 ? -6.607 -5.046 -3.980 1.00 94.94 103 VAL A O 1
ATOM 839 N N . LYS A 1 104 ? -8.752 -5.198 -3.303 1.00 92.88 104 LYS A N 1
ATOM 840 C CA . LYS A 1 104 ? -9.229 -6.025 -4.426 1.00 92.88 104 LYS A CA 1
ATOM 841 C C . LYS A 1 104 ? -9.172 -5.261 -5.756 1.00 92.88 104 LYS A C 1
ATOM 843 O O . LYS A 1 104 ? -8.693 -5.805 -6.744 1.00 92.88 104 LYS A O 1
ATOM 848 N N . GLU A 1 105 ? -9.593 -3.994 -5.785 1.00 95.88 105 GLU A N 1
ATOM 849 C CA . GLU A 1 105 ? -9.496 -3.125 -6.975 1.00 95.88 105 GLU A CA 1
ATOM 850 C C . GLU A 1 105 ? -8.037 -2.924 -7.440 1.00 95.88 105 GLU A C 1
ATOM 852 O O . GLU A 1 105 ? -7.770 -2.779 -8.634 1.00 95.88 105 GLU A O 1
ATOM 857 N N . HIS A 1 106 ? -7.084 -2.961 -6.505 1.00 96.81 106 HIS A N 1
ATOM 858 C CA . HIS A 1 106 ? -5.653 -2.763 -6.742 1.00 96.81 106 HIS A CA 1
ATOM 859 C C . HIS A 1 106 ? -4.819 -4.033 -6.482 1.00 96.81 106 HIS A C 1
ATOM 861 O O . HIS A 1 106 ? -3.660 -3.941 -6.065 1.00 96.81 106 HIS A O 1
ATOM 867 N N . GLU A 1 107 ? -5.378 -5.217 -6.766 1.00 95.31 107 GLU A N 1
ATOM 868 C CA . GLU A 1 107 ? -4.829 -6.525 -6.365 1.00 95.31 107 GLU A CA 1
ATOM 869 C C . GLU A 1 107 ? -3.335 -6.701 -6.668 1.00 95.31 107 GLU A C 1
ATOM 871 O O . GLU A 1 107 ? -2.590 -7.197 -5.827 1.00 95.31 107 GLU A O 1
ATOM 876 N N . LYS A 1 108 ? -2.859 -6.232 -7.831 1.00 96.06 108 LYS A N 1
ATOM 877 C CA . LYS A 1 108 ? -1.464 -6.409 -8.258 1.00 96.06 108 LYS A CA 1
ATOM 878 C C . LYS A 1 108 ? -0.473 -5.715 -7.333 1.00 96.06 108 LYS A C 1
ATOM 880 O O . LYS A 1 108 ? 0.628 -6.222 -7.137 1.00 96.06 108 LYS A O 1
ATOM 885 N N . VAL A 1 109 ? -0.849 -4.566 -6.772 1.00 97.88 109 VAL A N 1
ATOM 886 C CA . VAL A 1 109 ? 0.004 -3.829 -5.832 1.00 97.88 109 VAL A CA 1
ATOM 887 C C . VAL A 1 109 ? 0.188 -4.652 -4.566 1.00 97.88 109 VAL A C 1
ATOM 889 O O . VAL A 1 109 ? 1.314 -4.903 -4.146 1.00 97.88 109 VAL A O 1
ATOM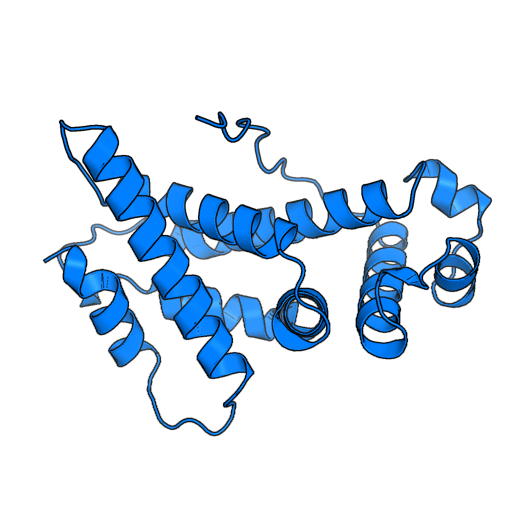 892 N N . PHE A 1 110 ? -0.913 -5.134 -3.994 1.00 97.25 110 PHE A N 1
ATOM 893 C CA . PHE A 1 110 ? -0.888 -5.902 -2.753 1.00 97.25 110 PHE A CA 1
ATOM 894 C C . PHE A 1 110 ? -0.316 -7.311 -2.959 1.00 97.25 110 PHE A C 1
ATOM 896 O O . PHE A 1 110 ? 0.428 -7.806 -2.115 1.00 97.25 110 PHE A O 1
ATOM 903 N N . GLN A 1 111 ? -0.544 -7.931 -4.116 1.00 96.12 111 GLN A N 1
ATOM 904 C CA . GLN A 1 111 ? 0.129 -9.169 -4.494 1.00 96.12 111 GLN A CA 1
ATOM 905 C C . GLN A 1 111 ? 1.650 -8.979 -4.538 1.00 96.12 111 GLN A C 1
ATOM 907 O O . GLN A 1 111 ? 2.381 -9.805 -3.987 1.00 96.12 111 GLN A O 1
ATOM 912 N N . ALA A 1 112 ? 2.138 -7.902 -5.160 1.00 97.12 112 ALA A N 1
ATOM 913 C CA . ALA A 1 112 ? 3.566 -7.615 -5.245 1.00 97.12 112 ALA A CA 1
ATOM 914 C C . ALA A 1 112 ? 4.162 -7.288 -3.866 1.00 97.12 112 ALA A C 1
ATOM 916 O O . ALA A 1 112 ? 5.067 -7.983 -3.404 1.00 97.12 112 ALA A O 1
ATOM 917 N N . PHE A 1 113 ? 3.631 -6.261 -3.199 1.00 97.75 113 PHE A N 1
ATOM 918 C CA . PHE A 1 113 ? 4.240 -5.652 -2.016 1.00 97.75 113 PHE A CA 1
ATOM 919 C C . PHE A 1 113 ? 3.872 -6.316 -0.687 1.00 97.75 113 PHE A C 1
ATOM 921 O O . PHE A 1 113 ? 4.560 -6.068 0.299 1.00 97.75 113 PHE A O 1
ATOM 928 N N . VAL A 1 114 ? 2.827 -7.149 -0.625 1.00 96.50 114 VAL A N 1
ATOM 929 C CA . VAL A 1 114 ? 2.387 -7.791 0.631 1.00 96.50 114 VAL A CA 1
ATOM 930 C C . VAL A 1 114 ? 2.507 -9.315 0.581 1.00 96.50 114 VAL A C 1
ATOM 932 O O . VAL A 1 114 ? 2.863 -9.923 1.590 1.00 96.50 114 VAL A O 1
ATOM 935 N N . LEU A 1 115 ? 2.238 -9.951 -0.565 1.00 94.75 115 LEU A N 1
ATOM 936 C CA . LEU A 1 115 ? 2.203 -11.419 -0.656 1.00 94.75 115 LEU A CA 1
ATOM 937 C C . LEU A 1 115 ? 3.468 -12.057 -1.236 1.00 94.75 115 LEU A C 1
ATOM 939 O O . LEU A 1 115 ? 3.900 -13.082 -0.717 1.00 94.75 115 LEU A O 1
ATOM 943 N N . SER A 1 116 ? 4.026 -11.498 -2.315 1.00 91.56 116 SER A N 1
ATOM 944 C CA . SER A 1 116 ? 5.089 -12.156 -3.094 1.00 91.56 116 SER A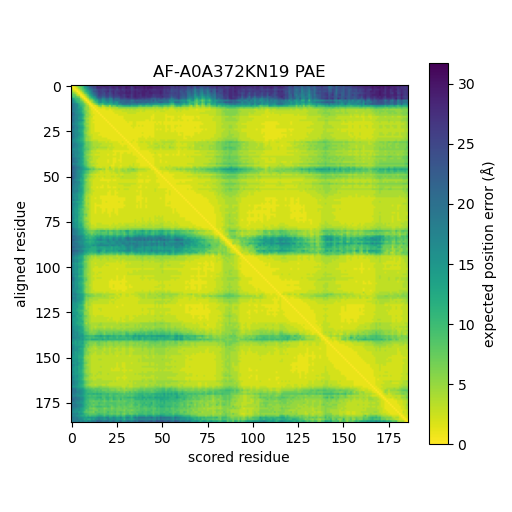 CA 1
ATOM 945 C C . SER A 1 116 ? 6.457 -12.027 -2.423 1.00 91.56 116 SER A C 1
ATOM 947 O O . SER A 1 116 ? 7.000 -13.001 -1.912 1.00 91.56 116 SER A O 1
ATOM 949 N N . GLU A 1 117 ? 7.002 -10.811 -2.390 1.00 93.50 117 GLU A N 1
ATOM 950 C CA . GLU A 1 117 ? 8.208 -10.475 -1.630 1.00 93.50 117 GLU A CA 1
ATOM 951 C C . GLU A 1 117 ? 7.872 -9.217 -0.822 1.00 93.50 117 GLU A C 1
ATOM 953 O O . GLU A 1 117 ? 7.823 -8.132 -1.410 1.00 93.50 117 GLU A O 1
ATOM 958 N N . PRO A 1 118 ? 7.525 -9.358 0.476 1.00 93.69 118 PRO A N 1
ATOM 959 C CA . PRO A 1 118 ? 6.973 -8.262 1.260 1.00 93.69 118 PRO A CA 1
ATOM 960 C C . PRO A 1 118 ? 7.881 -7.034 1.298 1.00 93.69 118 PRO A C 1
ATOM 962 O O . PRO A 1 118 ? 9.034 -7.089 1.727 1.00 93.69 118 PRO A O 1
ATOM 965 N N . ASN A 1 119 ? 7.324 -5.901 0.888 1.00 96.00 119 ASN A N 1
ATOM 966 C CA . ASN A 1 119 ? 7.967 -4.604 0.947 1.00 96.00 119 ASN A CA 1
ATOM 967 C C . ASN A 1 119 ? 7.656 -3.956 2.300 1.00 96.00 119 ASN A C 1
ATOM 969 O O . ASN A 1 119 ? 6.595 -3.358 2.491 1.00 96.00 119 ASN A O 1
ATOM 973 N N . LEU A 1 120 ? 8.593 -4.074 3.243 1.00 95.31 120 LEU A N 1
ATOM 974 C CA . LEU A 1 120 ? 8.426 -3.532 4.594 1.00 95.31 120 LEU A CA 1
ATOM 975 C C . LEU A 1 120 ? 8.167 -2.019 4.585 1.00 95.31 120 LEU A C 1
ATOM 977 O O . LEU A 1 120 ? 7.338 -1.549 5.355 1.00 95.31 120 LEU A O 1
ATOM 981 N N . MET A 1 121 ? 8.798 -1.269 3.676 1.00 95.12 121 MET A N 1
ATOM 982 C CA . MET A 1 121 ? 8.589 0.178 3.558 1.00 95.12 121 MET A CA 1
ATOM 983 C C . MET A 1 121 ? 7.137 0.505 3.191 1.00 95.12 121 MET A C 1
ATOM 985 O O . MET A 1 121 ? 6.515 1.360 3.817 1.00 95.12 121 MET A O 1
ATOM 989 N N . PHE A 1 122 ? 6.572 -0.211 2.215 1.00 97.38 122 PHE A N 1
ATOM 990 C CA . PHE A 1 122 ? 5.171 -0.047 1.828 1.00 97.38 122 PHE A CA 1
ATOM 991 C C . PHE A 1 122 ? 4.217 -0.399 2.975 1.00 97.38 122 PHE A C 1
ATOM 993 O O . PHE A 1 122 ? 3.249 0.321 3.206 1.00 97.38 122 PHE A O 1
ATOM 1000 N N . ILE A 1 123 ? 4.501 -1.471 3.722 1.00 97.44 123 ILE A N 1
ATOM 1001 C CA . ILE A 1 123 ? 3.695 -1.880 4.882 1.00 97.44 123 ILE A CA 1
ATOM 1002 C C . ILE A 1 123 ? 3.707 -0.797 5.971 1.00 97.44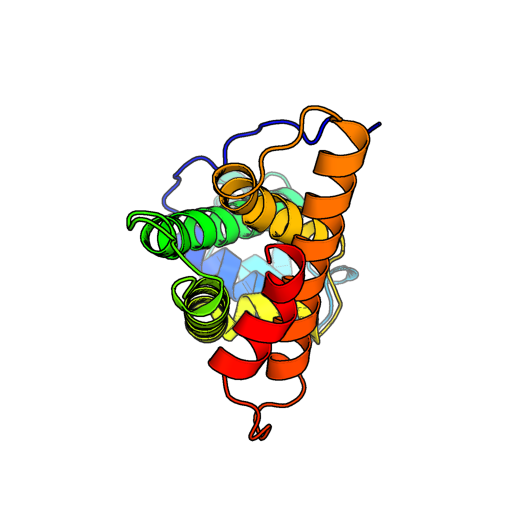 123 ILE A C 1
ATOM 1004 O O . ILE A 1 123 ? 2.648 -0.452 6.495 1.00 97.44 123 ILE A O 1
ATOM 1008 N N . GLU A 1 124 ? 4.870 -0.217 6.278 1.00 97.12 124 GLU A N 1
ATOM 1009 C CA . GLU A 1 124 ? 4.975 0.894 7.231 1.00 97.12 124 GLU A CA 1
ATOM 1010 C C . GLU A 1 124 ? 4.202 2.129 6.752 1.00 97.12 124 GLU A C 1
ATOM 1012 O O . GLU A 1 124 ? 3.400 2.687 7.504 1.00 97.12 124 GLU A O 1
ATOM 1017 N N . LYS A 1 125 ? 4.350 2.514 5.478 1.00 96.88 125 LYS A N 1
ATOM 1018 C CA . LYS A 1 125 ? 3.582 3.627 4.901 1.00 96.88 125 LYS A CA 1
ATOM 1019 C C . LYS A 1 125 ? 2.075 3.362 4.929 1.00 96.88 125 LYS A C 1
ATOM 1021 O O . LYS A 1 125 ? 1.297 4.278 5.196 1.00 96.88 125 LYS A O 1
ATOM 1026 N N . TRP A 1 126 ? 1.649 2.124 4.687 1.00 97.25 126 TRP A N 1
ATOM 1027 C CA . TRP A 1 126 ? 0.243 1.737 4.760 1.00 97.25 126 TRP A CA 1
ATOM 1028 C C . TRP A 1 126 ? -0.298 1.845 6.188 1.00 97.25 126 TRP A C 1
ATOM 1030 O O . TRP A 1 126 ? -1.363 2.433 6.387 1.00 97.25 126 TRP A O 1
ATOM 1040 N N . LYS A 1 127 ? 0.453 1.388 7.199 1.00 96.75 127 LYS A N 1
ATOM 1041 C CA . LYS A 1 127 ? 0.085 1.624 8.603 1.00 96.75 127 LYS A CA 1
ATOM 1042 C C . LYS A 1 127 ? -0.059 3.116 8.887 1.00 96.75 127 LYS A C 1
ATOM 1044 O O . LYS A 1 127 ? -1.101 3.530 9.389 1.00 96.75 127 LYS A O 1
ATOM 1049 N N . SER A 1 128 ? 0.917 3.937 8.490 1.00 95.38 128 SER A N 1
ATOM 1050 C CA . SER A 1 128 ? 0.842 5.396 8.651 1.00 95.38 128 SER A CA 1
ATOM 1051 C C . SER A 1 128 ? -0.377 6.012 7.953 1.00 95.38 128 SER A C 1
ATOM 1053 O O . SER A 1 128 ? -0.987 6.936 8.486 1.00 95.38 128 SER A O 1
ATOM 1055 N N . ALA A 1 129 ? -0.772 5.499 6.784 1.00 93.75 129 ALA A N 1
ATOM 1056 C CA . ALA A 1 129 ? -1.986 5.924 6.091 1.00 93.75 129 ALA A CA 1
ATOM 1057 C C . ALA A 1 129 ? -3.255 5.601 6.902 1.00 93.75 129 ALA A C 1
ATOM 1059 O O . ALA A 1 129 ? -4.110 6.470 7.057 1.00 93.75 129 ALA A O 1
ATOM 1060 N N . CYS A 1 130 ? -3.353 4.406 7.494 1.00 92.69 130 CYS A N 1
ATOM 1061 C CA . CYS A 1 130 ? -4.457 4.047 8.393 1.00 92.69 130 CYS A CA 1
ATOM 1062 C C . CYS A 1 130 ? -4.503 4.944 9.642 1.00 92.69 130 CYS A C 1
ATOM 1064 O O . CYS A 1 130 ? -5.573 5.415 10.031 1.00 92.69 130 CYS A O 1
ATOM 1066 N N . GLN A 1 131 ? -3.343 5.228 10.246 1.00 92.56 131 GLN A N 1
ATOM 1067 C CA . GLN A 1 131 ? -3.239 6.051 11.456 1.00 92.56 131 GLN A CA 1
ATOM 1068 C C . GLN A 1 131 ? -3.828 7.454 11.267 1.00 92.56 131 GLN A C 1
ATOM 1070 O O . GLN A 1 131 ? -4.456 7.967 12.190 1.00 92.56 131 GLN A O 1
ATOM 1075 N N . ARG A 1 132 ? -3.706 8.051 10.071 1.00 89.69 132 ARG A N 1
ATOM 1076 C CA . ARG A 1 132 ? -4.299 9.369 9.766 1.00 89.69 132 ARG A CA 1
ATOM 1077 C C . ARG A 1 132 ? -5.807 9.406 9.986 1.00 89.69 132 ARG A C 1
ATOM 1079 O O . ARG A 1 132 ? -6.329 10.424 10.424 1.00 89.69 132 ARG A O 1
ATOM 1086 N N . HIS A 1 133 ? -6.498 8.303 9.719 1.00 87.81 133 HIS A N 1
ATOM 1087 C CA . HIS A 1 133 ? -7.926 8.214 9.984 1.00 87.81 133 HIS A CA 1
ATOM 1088 C C . HIS A 1 133 ? -8.226 7.891 11.449 1.00 87.81 133 HIS A C 1
ATOM 1090 O O . HIS A 1 133 ? -9.145 8.457 12.033 1.00 87.81 133 HIS A O 1
ATOM 1096 N N . PHE A 1 134 ? -7.439 7.018 12.080 1.00 88.00 134 PHE A N 1
ATOM 1097 C CA . PHE A 1 134 ? -7.670 6.620 13.476 1.00 88.00 134 PHE A CA 1
ATOM 1098 C C . PHE A 1 134 ? -7.405 7.745 14.475 1.00 88.00 134 PHE A C 1
ATOM 1100 O O . PHE A 1 134 ? -8.038 7.783 15.526 1.00 88.00 134 PHE A O 1
ATOM 1107 N N . GLN A 1 135 ? -6.554 8.708 14.119 1.00 87.50 135 GLN A N 1
ATOM 1108 C CA . GLN A 1 135 ? -6.383 9.959 14.864 1.00 87.50 135 GLN A CA 1
ATOM 1109 C C . GLN A 1 135 ? -7.682 10.772 14.986 1.00 87.50 135 GLN A C 1
ATOM 1111 O O . GLN A 1 135 ? -7.806 11.571 15.907 1.00 87.50 135 GLN A O 1
ATOM 1116 N N . LEU A 1 136 ? -8.659 10.570 14.092 1.00 82.44 136 LEU A N 1
ATOM 1117 C CA . LEU A 1 136 ? -9.974 11.212 14.187 1.00 82.44 136 LEU A CA 1
ATOM 1118 C C . LEU A 1 136 ? -10.877 10.542 15.236 1.00 82.44 136 LEU A C 1
ATOM 1120 O O . LEU A 1 136 ? -11.799 11.179 15.740 1.00 82.44 136 LEU A O 1
ATOM 1124 N N . LEU A 1 137 ? -10.613 9.271 15.560 1.00 80.38 137 LEU A N 1
ATOM 1125 C CA . LEU A 1 137 ? -11.407 8.471 16.498 1.00 80.38 137 LEU A CA 1
ATOM 1126 C C . LEU A 1 137 ? -10.827 8.461 17.909 1.00 80.38 137 LEU A C 1
ATOM 1128 O O . LEU A 1 137 ? -11.565 8.502 18.890 1.00 80.38 137 LEU A O 1
ATOM 1132 N N . LEU A 1 138 ? -9.504 8.389 18.015 1.00 83.38 138 LEU A N 1
ATOM 1133 C CA . LEU A 1 138 ? -8.814 8.270 19.288 1.00 83.38 138 LEU A CA 1
ATOM 1134 C C . LEU A 1 138 ? -8.536 9.644 19.897 1.00 83.38 138 LEU A C 1
ATOM 1136 O O . LEU A 1 138 ? -7.932 10.510 19.267 1.00 83.38 138 LEU A O 1
ATOM 1140 N N . LYS A 1 139 ? -8.917 9.817 21.164 1.00 80.75 139 LYS A N 1
ATOM 1141 C CA . LYS A 1 139 ? -8.542 10.973 21.986 1.00 80.75 139 LYS A CA 1
ATOM 1142 C C . LYS A 1 139 ? -7.890 10.471 23.267 1.00 80.75 139 LYS A C 1
ATOM 1144 O O . LYS A 1 139 ? -8.520 9.747 24.031 1.00 80.75 139 LYS A O 1
ATOM 1149 N N . ASN A 1 140 ? -6.633 10.842 23.493 1.00 83.62 140 ASN A N 1
ATOM 1150 C CA . ASN A 1 140 ? -5.926 10.536 24.731 1.00 83.62 140 ASN A CA 1
ATOM 1151 C C . ASN A 1 140 ? -4.912 11.641 25.049 1.00 83.62 140 ASN A C 1
ATOM 1153 O O . ASN A 1 140 ? -4.132 12.026 24.179 1.00 83.62 140 ASN A O 1
ATOM 1157 N N . ASP A 1 141 ? -4.912 12.125 26.292 1.00 87.56 141 ASP A N 1
ATOM 1158 C CA . ASP A 1 141 ? -3.982 13.168 26.742 1.00 87.56 141 ASP A CA 1
ATOM 1159 C C . ASP A 1 141 ? -2.541 12.641 26.873 1.00 87.56 141 ASP A C 1
ATOM 1161 O O . ASP A 1 141 ? -1.577 13.405 26.785 1.00 87.56 141 ASP A O 1
ATOM 1165 N N . ASN A 1 142 ? -2.369 11.326 27.044 1.00 92.75 142 ASN A N 1
ATOM 1166 C CA . ASN A 1 142 ? -1.063 10.683 27.009 1.00 92.75 142 ASN A CA 1
ATOM 1167 C C . ASN A 1 142 ? -0.669 10.352 25.562 1.00 92.75 142 ASN A C 1
ATOM 1169 O O . ASN A 1 142 ? -1.102 9.351 24.988 1.00 92.75 142 ASN A O 1
ATOM 1173 N N . LYS A 1 143 ? 0.224 11.173 25.001 1.00 92.19 143 LYS A N 1
ATOM 1174 C CA . LYS A 1 143 ? 0.736 11.012 23.635 1.00 92.19 143 LYS A CA 1
ATOM 1175 C C . LYS A 1 143 ? 1.410 9.659 23.385 1.00 92.19 143 LYS A C 1
ATOM 1177 O O . LYS A 1 143 ? 1.208 9.084 22.325 1.00 92.19 143 LYS A O 1
ATOM 1182 N N . GLU A 1 144 ? 2.195 9.147 24.331 1.00 92.81 144 GLU A N 1
ATOM 1183 C CA . GLU A 1 144 ? 2.890 7.863 24.156 1.00 92.81 144 GLU A CA 1
ATOM 1184 C C . GLU A 1 144 ? 1.888 6.712 24.029 1.00 92.81 144 GLU A C 1
ATOM 1186 O O . GLU A 1 144 ? 2.026 5.839 23.172 1.00 92.81 144 GLU A O 1
ATOM 1191 N N . PHE A 1 145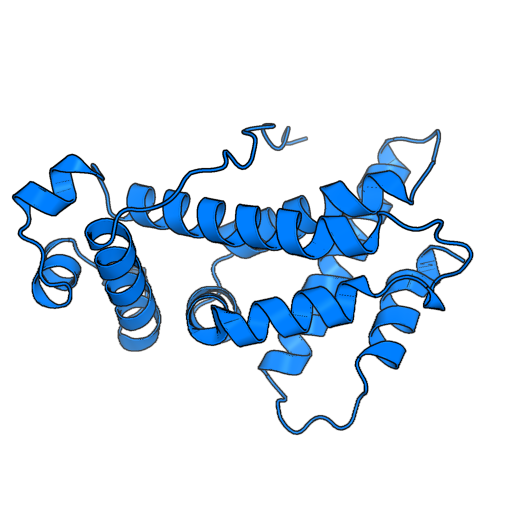 ? 0.834 6.745 24.844 1.00 90.81 145 PHE A N 1
ATOM 1192 C CA . PHE A 1 145 ? -0.227 5.751 24.771 1.00 90.81 145 PHE A CA 1
ATOM 1193 C C . PHE A 1 145 ? -1.068 5.900 23.495 1.00 90.81 145 PHE A C 1
ATOM 1195 O O . PHE A 1 145 ? -1.412 4.892 22.882 1.00 90.81 145 PHE A O 1
ATOM 1202 N N . LEU A 1 146 ? -1.338 7.131 23.047 1.00 90.62 146 LEU A N 1
ATOM 1203 C CA . LEU A 1 146 ? -2.001 7.384 21.764 1.00 90.62 146 LEU A CA 1
ATOM 1204 C C . LEU A 1 146 ? -1.193 6.821 20.584 1.00 90.62 146 LEU A C 1
ATOM 1206 O O . LEU A 1 146 ? -1.753 6.124 19.739 1.00 90.62 146 LEU A O 1
ATOM 1210 N N . ASP A 1 147 ? 0.117 7.080 20.548 1.00 92.62 147 ASP A N 1
ATOM 1211 C CA . ASP A 1 147 ? 1.021 6.564 19.513 1.00 92.62 147 ASP A CA 1
ATOM 1212 C C . ASP A 1 147 ? 1.018 5.020 19.511 1.00 92.62 147 ASP A C 1
ATOM 1214 O O . ASP A 1 147 ? 0.935 4.395 18.451 1.00 92.62 147 ASP A O 1
ATOM 1218 N N . PHE A 1 148 ? 1.011 4.392 20.694 1.00 92.75 148 PHE A N 1
ATOM 1219 C CA . PHE A 1 148 ? 0.869 2.940 20.834 1.00 92.75 148 PHE A CA 1
ATOM 1220 C C . PHE A 1 148 ? -0.482 2.419 20.311 1.00 92.75 148 PHE A C 1
ATOM 1222 O O . PHE A 1 148 ? -0.510 1.438 19.567 1.00 92.75 148 PHE A O 1
ATOM 1229 N N . GLN A 1 149 ? -1.603 3.070 20.645 1.00 91.88 149 GLN A N 1
ATOM 1230 C CA . GLN A 1 149 ? -2.933 2.674 20.159 1.00 91.88 149 GLN A CA 1
ATOM 1231 C C . GLN A 1 149 ? -3.029 2.751 18.629 1.00 91.88 149 GLN A C 1
ATOM 1233 O O . GLN A 1 149 ? -3.551 1.834 17.991 1.00 91.88 149 GLN A O 1
ATOM 1238 N N . LEU A 1 150 ? -2.497 3.823 18.035 1.00 92.31 150 LEU A N 1
ATOM 1239 C CA . LEU A 1 150 ? -2.440 4.010 16.586 1.00 92.31 150 LEU A CA 1
ATOM 1240 C C . LEU A 1 150 ? -1.627 2.903 15.902 1.00 92.31 150 LEU A C 1
ATOM 1242 O O . LEU A 1 150 ? -2.062 2.352 14.885 1.00 92.31 150 LEU A O 1
ATOM 1246 N N . GLU A 1 151 ? -0.477 2.540 16.470 1.00 94.94 151 GLU A N 1
ATOM 1247 C CA . GLU A 1 151 ? 0.358 1.453 15.959 1.00 94.94 151 GLU A CA 1
ATOM 1248 C C . GLU A 1 151 ? -0.370 0.105 16.015 1.00 94.94 151 GLU A C 1
ATOM 1250 O O . GLU A 1 151 ? -0.483 -0.576 14.996 1.00 94.94 151 GLU A O 1
ATOM 1255 N N . VAL A 1 152 ? -0.947 -0.250 17.167 1.00 93.31 152 VAL A N 1
ATOM 1256 C CA . VAL A 1 152 ? -1.664 -1.522 17.345 1.00 93.31 152 VAL A CA 1
ATOM 1257 C C . VAL A 1 152 ? -2.847 -1.641 16.380 1.00 93.31 152 VAL A C 1
ATOM 1259 O O . VAL A 1 152 ? -2.986 -2.663 15.707 1.00 93.31 152 VAL A O 1
ATOM 1262 N N . LEU A 1 153 ? -3.681 -0.603 16.264 1.00 91.56 153 LEU A N 1
ATOM 1263 C CA . LEU A 1 153 ? -4.850 -0.621 15.377 1.00 91.56 153 LEU A CA 1
ATOM 1264 C C . LEU A 1 153 ? -4.460 -0.711 13.899 1.00 91.56 153 LEU A C 1
ATOM 1266 O O . LEU A 1 153 ? -5.039 -1.494 13.144 1.00 91.56 153 LEU A O 1
ATOM 1270 N N . SER A 1 154 ? -3.472 0.077 13.468 1.00 93.81 154 SER A N 1
ATOM 1271 C CA . SER A 1 154 ? -3.013 0.051 12.074 1.00 93.81 154 SER A CA 1
ATOM 1272 C C . SER A 1 154 ? -2.369 -1.287 11.706 1.00 93.81 154 SER A C 1
ATOM 1274 O O . SER A 1 154 ? -2.678 -1.836 10.646 1.00 93.81 154 SER A O 1
ATOM 1276 N N . ALA A 1 155 ? -1.572 -1.874 12.603 1.00 95.00 155 ALA A N 1
ATOM 1277 C CA . ALA A 1 155 ? -1.021 -3.214 12.427 1.00 95.00 155 ALA A CA 1
ATOM 1278 C C . ALA A 1 155 ? -2.113 -4.298 12.388 1.00 95.00 155 ALA A C 1
ATOM 1280 O O . ALA A 1 155 ? -2.021 -5.228 11.581 1.00 95.00 155 ALA A O 1
ATOM 1281 N N . ALA A 1 156 ? -3.163 -4.172 13.208 1.00 93.38 156 ALA A N 1
ATOM 1282 C CA . ALA A 1 156 ? -4.300 -5.090 13.200 1.00 93.38 156 ALA A CA 1
ATOM 1283 C C . ALA A 1 156 ? -5.044 -5.063 11.855 1.00 93.38 156 ALA A C 1
ATOM 1285 O O . ALA A 1 156 ? -5.315 -6.127 11.297 1.00 93.38 156 ALA A O 1
ATOM 1286 N N . VAL A 1 157 ? -5.294 -3.877 11.280 1.00 92.56 157 VAL A N 1
ATOM 1287 C CA . VAL A 1 157 ? -5.893 -3.763 9.937 1.00 92.56 157 VAL A CA 1
ATOM 1288 C C . VAL A 1 157 ? -5.018 -4.416 8.878 1.00 92.56 157 VAL A C 1
ATOM 1290 O O . VAL A 1 157 ? -5.506 -5.260 8.126 1.00 92.56 157 VAL A O 1
ATOM 1293 N N . VAL A 1 158 ? -3.729 -4.068 8.819 1.00 94.81 158 VAL A N 1
ATOM 1294 C CA . VAL A 1 158 ? -2.811 -4.642 7.822 1.00 94.81 158 VAL A CA 1
ATOM 1295 C C . VAL A 1 158 ? -2.772 -6.165 7.938 1.00 94.81 158 VAL A C 1
ATOM 1297 O O . VAL A 1 158 ? -2.850 -6.867 6.928 1.00 94.81 158 VAL A O 1
ATOM 1300 N N . SER A 1 159 ? -2.712 -6.689 9.164 1.00 93.75 159 SER A N 1
ATOM 1301 C CA . SER A 1 159 ? -2.698 -8.130 9.429 1.00 93.75 159 SER A CA 1
ATOM 1302 C C . SER A 1 159 ? -3.994 -8.807 8.985 1.00 93.75 159 SER A C 1
ATOM 1304 O O . SER A 1 159 ? -3.947 -9.849 8.331 1.00 93.75 159 SER A O 1
ATOM 1306 N N . ALA A 1 160 ? -5.146 -8.204 9.281 1.00 92.12 160 ALA A N 1
ATOM 1307 C CA . ALA A 1 160 ? -6.446 -8.749 8.918 1.00 92.12 160 ALA A CA 1
ATOM 1308 C C . ALA A 1 160 ? -6.664 -8.780 7.397 1.00 92.12 160 ALA A C 1
ATOM 1310 O O . ALA A 1 160 ? -7.076 -9.799 6.843 1.00 92.12 160 ALA A O 1
ATOM 1311 N N . ILE A 1 161 ? -6.316 -7.699 6.696 1.00 91.88 161 ILE A N 1
ATOM 1312 C CA . ILE A 1 161 ? -6.397 -7.654 5.232 1.00 91.88 161 ILE A CA 1
ATOM 1313 C C . ILE A 1 161 ? -5.404 -8.640 4.602 1.00 91.88 161 ILE A C 1
ATOM 1315 O O . ILE A 1 161 ? -5.757 -9.371 3.679 1.00 91.88 161 ILE A O 1
ATOM 1319 N N . THR A 1 162 ? -4.179 -8.727 5.128 1.00 93.88 162 THR A N 1
ATOM 1320 C CA . THR A 1 162 ? -3.182 -9.705 4.662 1.00 93.88 162 THR A CA 1
ATOM 1321 C C . THR A 1 162 ? -3.680 -11.139 4.832 1.00 93.88 162 THR A C 1
ATOM 1323 O O . THR A 1 162 ? -3.451 -11.976 3.958 1.00 93.88 162 THR A O 1
ATOM 1326 N N . TYR A 1 163 ? -4.374 -11.437 5.934 1.00 92.69 163 TYR A N 1
ATOM 1327 C CA . TYR A 1 163 ? -4.993 -12.740 6.143 1.00 92.69 163 TYR A CA 1
ATOM 1328 C C . TYR A 1 163 ? -6.003 -13.059 5.036 1.00 92.69 163 TYR A C 1
ATOM 1330 O O . TYR A 1 163 ? -5.899 -14.127 4.437 1.00 92.69 163 TYR A O 1
ATOM 1338 N N . PHE A 1 164 ? -6.905 -12.134 4.699 1.00 89.69 164 PHE A N 1
ATOM 1339 C CA . PHE A 1 164 ? -7.871 -12.332 3.612 1.00 89.69 164 PHE A CA 1
ATOM 1340 C C . PHE A 1 164 ? -7.216 -12.567 2.258 1.00 89.69 164 PHE A C 1
ATOM 1342 O O . PHE A 1 164 ? -7.625 -13.454 1.516 1.00 89.69 164 PHE A O 1
ATOM 1349 N N . LEU A 1 165 ? -6.168 -11.808 1.952 1.00 90.44 165 LEU A N 1
ATOM 1350 C CA . LEU A 1 165 ? -5.436 -11.972 0.702 1.00 90.44 165 LEU A CA 1
ATOM 1351 C C . LEU A 1 165 ? -4.761 -13.342 0.579 1.00 90.44 165 LEU A C 1
ATOM 1353 O O . LEU A 1 165 ? -4.632 -13.867 -0.523 1.00 90.44 165 LEU A O 1
ATOM 1357 N N . LYS A 1 166 ? -4.343 -13.931 1.704 1.00 92.19 166 LYS A N 1
ATOM 1358 C CA . LYS A 1 166 ? -3.771 -15.284 1.752 1.00 92.19 166 LYS A CA 1
ATOM 1359 C C . LYS A 1 166 ? -4.829 -16.390 1.781 1.00 92.19 166 LYS A C 1
ATOM 1361 O O . LYS A 1 166 ? -4.498 -17.531 1.478 1.00 92.19 166 LYS A O 1
ATOM 1366 N N . HIS A 1 167 ? -6.069 -16.065 2.141 1.00 91.50 167 HIS A N 1
ATOM 1367 C CA . HIS A 1 167 ? -7.165 -17.018 2.323 1.00 91.50 167 HIS A CA 1
ATOM 1368 C C . HIS A 1 167 ? -8.428 -16.527 1.594 1.00 91.50 167 HIS A C 1
ATOM 1370 O O . HIS A 1 167 ? -9.415 -16.182 2.248 1.00 91.50 167 HIS A O 1
ATOM 1376 N N . PRO A 1 168 ? -8.421 -16.485 0.248 1.00 86.25 168 PRO A N 1
ATOM 1377 C CA . PRO A 1 168 ? -9.544 -15.962 -0.534 1.00 86.25 168 PRO A CA 1
ATOM 1378 C C . PRO A 1 168 ? -10.851 -16.750 -0.333 1.00 86.25 168 PRO A C 1
ATOM 1380 O O . PRO A 1 168 ? -11.924 -16.176 -0.485 1.00 86.25 168 PRO A O 1
ATOM 1383 N N . ASP A 1 169 ? -10.769 -18.024 0.065 1.00 88.94 169 ASP A N 1
ATOM 1384 C CA . ASP A 1 169 ? -11.927 -18.893 0.335 1.00 88.94 169 ASP A CA 1
ATOM 1385 C C . ASP A 1 169 ? -12.472 -18.775 1.774 1.00 88.94 169 ASP A C 1
ATOM 1387 O O . ASP A 1 169 ? -13.398 -19.498 2.164 1.00 88.94 169 ASP A O 1
ATOM 1391 N N . SER A 1 170 ? -11.880 -17.896 2.591 1.00 87.00 170 SER A N 1
ATOM 1392 C CA . SER A 1 170 ? -12.312 -17.667 3.970 1.00 87.00 170 SER A CA 1
ATOM 1393 C C . SER A 1 170 ? -13.781 -17.247 4.022 1.00 87.00 170 SER A C 1
ATOM 1395 O O . SER A 1 170 ? -14.210 -16.340 3.314 1.00 87.00 170 SER A O 1
ATOM 1397 N N . GLN A 1 171 ? -14.541 -17.883 4.914 1.00 86.25 171 GLN A N 1
ATOM 1398 C CA . GLN A 1 171 ? -15.951 -17.566 5.168 1.00 86.25 171 GLN A CA 1
ATOM 1399 C C . GLN A 1 171 ? -16.129 -16.480 6.243 1.00 86.25 171 GLN A C 1
ATOM 1401 O O . GLN A 1 171 ? -17.254 -16.189 6.640 1.00 86.25 171 GLN A O 1
ATOM 1406 N N . ILE A 1 172 ? -15.031 -15.912 6.758 1.00 85.12 172 ILE A N 1
ATOM 1407 C CA . ILE A 1 172 ? -15.087 -14.828 7.744 1.00 85.12 172 ILE A CA 1
ATOM 1408 C C . ILE A 1 172 ? -15.597 -13.572 7.042 1.00 85.12 172 ILE A C 1
ATOM 1410 O O . ILE A 1 172 ? -14.986 -13.107 6.082 1.00 85.12 172 ILE A O 1
ATOM 1414 N N . ASP A 1 173 ? -16.699 -13.010 7.529 1.00 83.38 173 ASP A N 1
ATOM 1415 C CA . ASP A 1 173 ? -17.229 -11.769 6.981 1.00 83.38 173 ASP A CA 1
ATOM 1416 C C . ASP A 1 173 ? -16.398 -10.539 7.402 1.00 83.38 173 ASP A C 1
ATOM 1418 O O . ASP A 1 173 ? -15.686 -10.518 8.413 1.00 83.38 173 ASP A O 1
ATOM 1422 N N . GLU A 1 174 ? -16.483 -9.481 6.596 1.00 79.75 174 GLU A N 1
ATOM 1423 C CA . GLU A 1 174 ? -15.747 -8.229 6.810 1.00 79.75 174 GLU A CA 1
ATOM 1424 C C . GLU A 1 174 ? -16.171 -7.522 8.115 1.00 79.75 174 GLU A C 1
ATOM 1426 O O . GLU A 1 174 ? -15.366 -6.828 8.742 1.00 79.75 174 GLU A O 1
ATOM 1431 N N . GLN A 1 175 ? -17.414 -7.733 8.565 1.00 80.56 175 GLN A N 1
ATOM 1432 C CA . GLN A 1 175 ? -17.979 -7.108 9.762 1.00 80.56 175 GLN A CA 1
ATOM 1433 C C . GLN A 1 175 ? -17.370 -7.677 11.051 1.00 80.56 175 GLN A C 1
ATOM 1435 O O . GLN A 1 175 ? -17.059 -6.921 11.971 1.00 80.56 175 GLN A O 1
ATOM 1440 N N . THR A 1 176 ? -17.155 -8.988 11.105 1.00 83.19 176 THR A N 1
ATOM 1441 C CA . THR A 1 176 ? -16.545 -9.712 12.222 1.00 83.19 176 THR A CA 1
ATOM 1442 C C . THR A 1 176 ? -15.137 -9.194 12.486 1.00 83.19 176 THR A C 1
ATOM 1444 O O . THR A 1 176 ? -14.757 -8.932 13.628 1.00 83.19 176 THR A O 1
ATOM 1447 N N . ILE A 1 177 ? -14.362 -8.980 11.423 1.00 81.38 177 ILE A N 1
ATOM 1448 C CA . ILE A 1 177 ? -13.003 -8.447 11.539 1.00 81.38 177 ILE A CA 1
ATOM 1449 C C . ILE A 1 177 ? -13.016 -6.984 11.931 1.00 81.38 177 ILE A C 1
ATOM 1451 O O . ILE A 1 177 ? -12.218 -6.583 12.771 1.00 81.38 177 ILE A O 1
ATOM 1455 N N . ASN A 1 178 ? -13.924 -6.192 11.369 1.00 83.81 178 ASN A N 1
ATOM 1456 C CA . ASN A 1 178 ? -14.053 -4.801 11.761 1.00 83.81 178 ASN A CA 1
ATOM 1457 C C . ASN A 1 178 ? -14.349 -4.670 13.265 1.00 83.81 178 ASN A C 1
ATOM 1459 O O . ASN A 1 178 ? -13.662 -3.930 13.963 1.00 83.81 178 ASN A O 1
ATOM 1463 N N . GLN A 1 179 ? -15.286 -5.468 13.785 1.00 82.94 179 GLN A N 1
ATOM 1464 C CA . GLN A 1 179 ? -15.563 -5.538 15.223 1.00 82.94 179 GLN A CA 1
ATOM 1465 C C . GLN A 1 179 ? -14.337 -5.972 16.027 1.00 82.94 179 GLN A C 1
ATOM 1467 O O . GLN A 1 179 ? -14.052 -5.379 17.060 1.00 82.94 179 GLN A O 1
ATOM 1472 N N . LEU A 1 180 ? -13.587 -6.977 15.565 1.00 84.88 180 LEU A N 1
ATOM 1473 C CA . LEU A 1 180 ? -12.379 -7.431 16.254 1.00 84.88 180 LEU A CA 1
ATOM 1474 C C . LEU A 1 180 ? -11.294 -6.345 16.303 1.00 84.88 180 LEU A C 1
ATOM 1476 O O . LEU A 1 180 ? -10.711 -6.118 17.360 1.00 84.88 180 LEU A O 1
ATOM 1480 N N . VAL A 1 181 ? -11.035 -5.679 15.174 1.00 85.06 181 VAL A N 1
ATOM 1481 C CA . VAL A 1 181 ? -10.024 -4.619 15.045 1.00 85.06 181 VAL A CA 1
ATOM 1482 C C . VAL A 1 181 ? -10.385 -3.425 15.923 1.00 85.06 181 VAL A C 1
ATOM 1484 O O . VAL A 1 181 ? -9.536 -2.922 16.654 1.00 85.06 181 VAL A O 1
ATOM 1487 N N . PHE A 1 182 ? -11.643 -2.986 15.878 1.00 82.88 182 PHE A N 1
ATOM 1488 C CA . PHE A 1 182 ? -12.088 -1.778 16.570 1.00 82.88 182 PHE A CA 1
ATOM 1489 C C . PHE A 1 182 ? -12.618 -2.022 17.982 1.00 82.88 182 PHE A C 1
ATOM 1491 O O . PHE A 1 182 ? -13.012 -1.069 18.640 1.00 82.88 182 PHE A O 1
ATOM 1498 N N . LYS A 1 183 ? -12.541 -3.252 18.503 1.00 80.56 183 LYS A N 1
ATOM 1499 C CA . LYS A 1 183 ? -12.891 -3.560 19.899 1.00 80.56 183 LYS A CA 1
ATOM 1500 C C . LYS A 1 183 ? -12.068 -2.763 20.917 1.00 80.56 183 LYS A C 1
ATOM 1502 O O . LYS A 1 183 ? -12.509 -2.565 22.035 1.00 80.56 183 LYS A O 1
ATOM 1507 N N . LEU A 1 184 ? -10.865 -2.324 20.541 1.00 70.88 184 LEU A N 1
ATOM 1508 C CA . LEU A 1 184 ? -10.014 -1.471 21.381 1.00 70.88 184 LEU A CA 1
ATOM 1509 C C . LEU A 1 184 ? -10.532 -0.025 21.505 1.00 70.88 184 LEU A C 1
ATOM 1511 O O . LEU A 1 184 ? -9.948 0.749 22.260 1.00 70.88 184 LEU A O 1
ATOM 1515 N N . LEU A 1 185 ? -11.553 0.351 20.726 1.00 71.25 185 LEU A N 1
ATOM 1516 C CA . LEU A 1 185 ? -12.218 1.653 20.807 1.00 71.25 185 LEU A CA 1
ATOM 1517 C C . LEU A 1 185 ? -13.410 1.665 21.776 1.00 71.25 185 LEU A C 1
ATOM 1519 O O . LEU A 1 185 ? -13.876 2.754 22.105 1.00 71.25 185 LEU A O 1
ATOM 1523 N N . ASP A 1 186 ? -13.896 0.488 22.184 1.00 65.75 186 ASP A N 1
ATOM 1524 C CA . ASP A 1 186 ? -14.991 0.314 23.148 1.00 65.75 186 ASP A CA 1
ATOM 1525 C C . ASP A 1 186 ? -14.448 0.290 24.593 1.00 65.75 186 ASP A C 1
ATOM 1527 O O . ASP A 1 186 ? -15.114 0.865 25.486 1.00 65.75 186 ASP A O 1
#

Foldseek 3Di:
DDPPPPPPLDPDDDDPQLVLLVVQQLVCCQVPNPVPDDLVSSCVRGVHDSVRVVVQDPDPVSSVVNSLSNLLNVLLVQQVVQQPDDDPDLLSRCRLVSNLVSCVVVVSVCCRCPPRDHDVVSLVVQLVSQLVRVVSLDDDPPPVVNVVLSNQLSVLSSVVSSVCSVCVVDPDDSSNSSCVSCVVSD